Protein AF-A0A165QKK5-F1 (afdb_monomer_lite)

pLDDT: mean 73.02, std 17.37, range [41.69, 96.56]

Structure (mmCIF, N/CA/C/O backbone):
data_AF-A0A165QKK5-F1
#
_entry.id   AF-A0A165QKK5-F1
#
loop_
_atom_site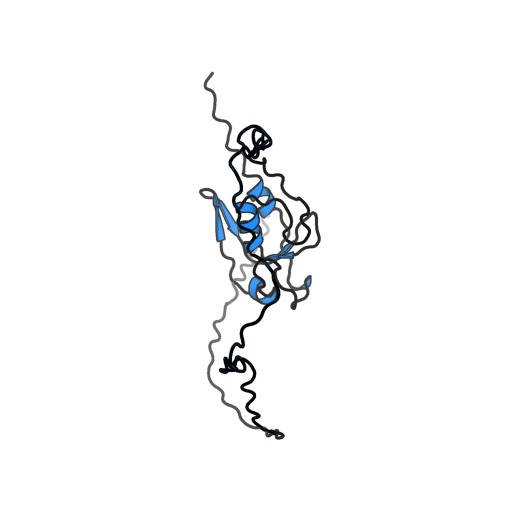.group_PDB
_atom_site.id
_atom_site.type_symbol
_atom_site.label_atom_id
_atom_site.label_alt_id
_atom_site.label_comp_id
_atom_site.label_asym_id
_atom_site.label_entity_id
_atom_site.label_seq_id
_atom_site.pdbx_PDB_ins_code
_atom_site.Cartn_x
_atom_site.Cartn_y
_atom_site.Cartn_z
_atom_site.occupancy
_atom_site.B_iso_or_equiv
_atom_site.auth_seq_id
_atom_site.auth_comp_id
_atom_site.auth_asym_id
_atom_site.auth_atom_id
_atom_site.pdbx_PDB_model_num
ATOM 1 N N . MET A 1 1 ? 33.652 22.590 -22.127 1.00 62.66 1 MET A N 1
ATOM 2 C CA . MET A 1 1 ? 32.236 22.330 -21.821 1.00 62.66 1 MET A CA 1
ATOM 3 C C . MET A 1 1 ? 32.271 21.277 -20.752 1.00 62.66 1 MET A C 1
ATOM 5 O O . MET A 1 1 ? 32.532 20.125 -21.056 1.00 62.66 1 MET A O 1
ATOM 9 N N . GLU A 1 2 ? 32.247 21.733 -19.508 1.00 65.88 2 GLU A N 1
ATOM 10 C CA . GLU A 1 2 ? 32.174 20.851 -18.352 1.00 65.88 2 GLU A CA 1
ATOM 11 C C . GLU A 1 2 ? 30.766 20.262 -18.372 1.00 65.88 2 GLU A C 1
ATOM 13 O O . GLU A 1 2 ? 29.785 21.005 -18.391 1.00 65.88 2 GLU A O 1
ATOM 18 N N . ASP A 1 3 ? 30.695 18.943 -18.514 1.00 69.06 3 ASP A N 1
ATOM 19 C CA . ASP A 1 3 ? 29.463 18.167 -18.455 1.00 69.06 3 ASP A CA 1
ATOM 20 C C . ASP A 1 3 ? 28.947 18.290 -17.017 1.00 69.06 3 ASP A C 1
ATOM 22 O O . ASP A 1 3 ? 29.472 17.662 -16.095 1.00 69.06 3 ASP A O 1
ATOM 26 N N . LEU A 1 4 ? 28.037 19.240 -16.787 1.00 66.12 4 LEU A N 1
ATOM 27 C CA . LEU A 1 4 ? 27.430 19.413 -15.476 1.00 66.12 4 LEU A CA 1
ATOM 28 C C . LEU A 1 4 ? 26.574 18.171 -15.211 1.00 66.12 4 LEU A C 1
ATOM 30 O O . LEU A 1 4 ? 25.706 17.873 -16.036 1.00 66.12 4 LEU A O 1
ATOM 34 N N . PRO A 1 5 ? 26.795 17.455 -14.093 1.00 69.19 5 PRO A N 1
ATOM 35 C CA . PRO A 1 5 ? 26.010 16.276 -13.775 1.00 69.19 5 PRO A CA 1
ATOM 36 C C . PRO A 1 5 ? 24.536 16.672 -13.729 1.00 69.19 5 PRO A C 1
ATOM 38 O O . PRO A 1 5 ? 24.162 17.648 -13.072 1.00 69.19 5 PRO A O 1
ATOM 41 N N . PHE A 1 6 ? 23.711 15.936 -14.474 1.00 62.03 6 PHE A N 1
ATOM 42 C CA . PHE A 1 6 ? 22.265 16.101 -14.426 1.00 62.03 6 PHE A CA 1
ATOM 43 C C . PHE A 1 6 ? 21.819 15.983 -12.963 1.00 62.03 6 PHE A C 1
ATOM 45 O O . PHE A 1 6 ? 22.266 15.058 -12.278 1.00 62.03 6 PHE A O 1
ATOM 52 N N . PRO A 1 7 ? 20.975 16.901 -12.461 1.00 67.06 7 PRO A N 1
ATOM 53 C CA . PRO A 1 7 ? 20.462 16.772 -11.109 1.00 67.06 7 PRO A CA 1
ATOM 54 C C . PRO A 1 7 ? 19.744 15.421 -10.982 1.00 67.06 7 PRO A C 1
ATOM 56 O O . PRO A 1 7 ? 19.025 15.040 -11.922 1.00 67.06 7 PRO A O 1
ATOM 59 N N . PRO A 1 8 ? 19.939 14.698 -9.860 1.00 67.44 8 PRO A N 1
ATOM 60 C CA . PRO A 1 8 ? 19.242 13.444 -9.622 1.00 67.44 8 PRO A CA 1
ATOM 61 C C . PRO A 1 8 ? 17.745 13.708 -9.766 1.00 67.44 8 PRO A C 1
ATOM 63 O O . PRO A 1 8 ? 17.205 14.651 -9.183 1.00 67.44 8 PRO A O 1
ATOM 66 N N . GLN A 1 9 ? 17.095 12.945 -10.642 1.00 67.31 9 GLN A N 1
ATOM 67 C CA . GLN A 1 9 ? 15.650 13.038 -10.777 1.00 67.31 9 GLN A CA 1
ATOM 68 C C . GLN A 1 9 ? 15.032 12.491 -9.486 1.00 67.31 9 GLN A C 1
ATOM 70 O O . GLN A 1 9 ? 15.520 11.478 -8.988 1.00 67.31 9 GLN A O 1
ATOM 75 N N . PRO A 1 10 ? 14.000 13.146 -8.929 1.00 70.69 10 PRO A N 1
ATOM 76 C CA . PRO A 1 10 ? 13.336 12.643 -7.736 1.00 70.69 10 PRO A CA 1
ATOM 77 C C . PRO A 1 10 ? 12.748 11.264 -8.028 1.00 70.69 10 PRO A C 1
ATOM 79 O O . PRO A 1 10 ? 12.138 11.063 -9.084 1.00 70.69 10 PRO A O 1
ATOM 82 N N . ASP A 1 11 ? 12.921 10.329 -7.097 1.00 81.88 11 ASP A N 1
ATOM 83 C CA . ASP A 1 11 ? 12.426 8.970 -7.265 1.00 81.88 11 ASP A CA 1
ATOM 84 C C . ASP A 1 11 ? 10.907 8.983 -7.510 1.00 81.88 11 ASP A C 1
ATOM 86 O O . ASP A 1 11 ? 10.140 9.470 -6.666 1.00 81.88 11 ASP A O 1
ATOM 90 N N . PRO A 1 12 ? 10.419 8.430 -8.639 1.00 86.06 12 PRO A N 1
ATOM 91 C CA . PRO A 1 12 ? 8.995 8.466 -8.978 1.00 86.06 12 PRO A CA 1
ATOM 92 C C . PRO A 1 12 ? 8.137 7.737 -7.932 1.00 86.06 12 PRO A C 1
ATOM 94 O O . PRO A 1 12 ? 6.970 8.078 -7.735 1.00 86.06 12 PRO A O 1
ATOM 97 N N . ARG A 1 13 ? 8.742 6.785 -7.207 1.00 88.44 13 ARG A N 1
ATOM 98 C CA . ARG A 1 13 ? 8.162 6.063 -6.064 1.00 88.44 13 ARG A CA 1
ATOM 99 C C . ARG A 1 13 ? 7.723 7.021 -4.958 1.00 88.44 13 ARG A C 1
ATOM 101 O O . ARG A 1 13 ? 6.589 6.961 -4.490 1.00 88.44 13 ARG A O 1
ATOM 108 N N . LEU A 1 14 ? 8.608 7.940 -4.577 1.00 86.62 14 LEU A N 1
ATOM 109 C CA . LEU A 1 14 ? 8.385 8.886 -3.486 1.00 86.62 14 LEU A CA 1
ATOM 110 C C . LEU A 1 14 ? 7.333 9.921 -3.845 1.00 86.62 14 LEU A C 1
ATOM 112 O O . LEU A 1 14 ? 6.461 10.226 -3.032 1.00 86.62 14 LEU A O 1
ATOM 116 N N . ALA A 1 15 ? 7.388 10.432 -5.076 1.00 88.38 15 ALA A N 1
ATOM 117 C CA . ALA A 1 15 ? 6.375 11.344 -5.587 1.00 88.38 15 ALA A CA 1
ATOM 118 C C . ALA A 1 15 ? 4.982 10.695 -5.559 1.00 88.38 15 ALA A C 1
ATOM 120 O O . ALA A 1 15 ? 4.023 11.317 -5.100 1.00 88.38 15 ALA A O 1
ATOM 121 N N . PHE A 1 16 ? 4.885 9.428 -5.974 1.00 91.38 16 PHE A N 1
ATOM 122 C CA . PHE A 1 16 ? 3.639 8.673 -5.931 1.00 91.38 16 PHE A CA 1
ATOM 123 C C . PHE A 1 16 ? 3.139 8.486 -4.494 1.00 91.38 16 PHE A C 1
ATOM 125 O O . PHE A 1 16 ? 2.020 8.892 -4.186 1.00 91.38 16 PHE A O 1
ATOM 132 N N . LEU A 1 17 ? 3.980 7.980 -3.588 1.00 90.62 17 LEU A N 1
ATOM 133 C CA . LEU A 1 17 ? 3.632 7.752 -2.180 1.00 90.62 17 LEU A CA 1
ATOM 134 C C . LEU A 1 17 ? 3.190 9.029 -1.447 1.00 90.62 17 LEU A C 1
ATOM 136 O O . LEU A 1 17 ? 2.255 8.991 -0.647 1.00 90.62 17 LEU A O 1
ATOM 140 N N . LYS A 1 18 ? 3.828 10.171 -1.737 1.00 90.12 18 LYS A N 1
ATOM 141 C CA . LYS A 1 18 ? 3.455 11.487 -1.185 1.00 90.12 18 LYS A CA 1
ATOM 142 C C . LYS A 1 18 ? 2.124 12.007 -1.748 1.00 90.12 18 LYS A C 1
ATOM 144 O O . LYS A 1 18 ? 1.469 12.806 -1.088 1.00 90.12 18 LYS A O 1
ATOM 149 N N . SER A 1 19 ? 1.723 11.568 -2.943 1.00 91.56 19 SER A N 1
ATOM 150 C CA . SER A 1 19 ? 0.478 11.995 -3.601 1.00 91.56 19 SER A CA 1
ATOM 151 C C . SER A 1 19 ? -0.763 11.201 -3.187 1.00 91.56 19 SER A C 1
ATOM 153 O O . SER A 1 19 ? -1.883 11.622 -3.481 1.00 91.56 19 SER A O 1
ATOM 155 N N . LEU A 1 20 ? -0.581 10.054 -2.527 1.00 91.31 20 LEU A N 1
ATOM 156 C CA . LEU A 1 20 ? -1.688 9.180 -2.167 1.00 91.31 20 LEU A CA 1
ATOM 157 C C . LEU A 1 20 ? -2.603 9.826 -1.111 1.00 91.31 20 LEU A C 1
ATOM 159 O O . LEU A 1 20 ? -2.107 10.386 -0.128 1.00 91.31 20 LEU A O 1
ATOM 163 N N . PRO A 1 21 ? -3.936 9.727 -1.271 1.00 92.44 21 PRO A N 1
ATOM 164 C CA . PRO A 1 21 ? -4.872 10.258 -0.294 1.00 92.44 21 PRO A CA 1
ATOM 165 C C . PRO A 1 21 ? -4.778 9.478 1.021 1.00 92.44 21 PRO A C 1
ATOM 167 O O . PRO A 1 21 ? -4.679 8.245 1.025 1.00 92.44 21 PRO A O 1
ATOM 170 N N . VAL A 1 22 ? -4.837 10.207 2.134 1.00 92.06 22 VAL A N 1
ATOM 171 C CA . VAL A 1 22 ? -5.047 9.630 3.466 1.00 92.06 22 VAL A CA 1
ATOM 172 C C . VAL A 1 22 ? -6.546 9.412 3.635 1.00 92.06 22 VAL A C 1
ATOM 174 O O . VAL A 1 22 ? -7.333 10.308 3.333 1.00 92.06 22 VAL A O 1
ATOM 177 N N . VAL A 1 23 ? -6.932 8.208 4.046 1.00 94.19 23 VAL A N 1
ATOM 178 C CA . VAL A 1 23 ? -8.330 7.826 4.264 1.00 94.19 23 VAL A CA 1
ATOM 179 C C . VAL A 1 23 ? -8.602 7.792 5.759 1.00 94.19 23 VAL A C 1
ATOM 181 O O . VAL A 1 23 ? -7.856 7.163 6.509 1.00 94.19 23 VAL A O 1
ATOM 184 N N . ASP A 1 24 ? -9.679 8.450 6.176 1.00 91.50 24 ASP A N 1
ATOM 185 C CA . ASP A 1 24 ? -10.132 8.440 7.560 1.00 91.50 24 ASP A CA 1
ATOM 186 C C . ASP A 1 24 ? -10.929 7.167 7.876 1.00 91.50 24 ASP A C 1
ATOM 188 O O . ASP A 1 24 ? -11.648 6.629 7.032 1.00 91.50 24 ASP A O 1
ATOM 192 N N . LEU A 1 25 ? -10.881 6.726 9.137 1.00 91.12 25 LEU A N 1
ATOM 193 C CA . LEU A 1 25 ? -11.666 5.586 9.636 1.00 91.12 25 LEU A CA 1
ATOM 194 C C . LEU A 1 25 ? -13.175 5.736 9.403 1.00 91.12 25 LEU A C 1
ATOM 196 O O . LEU A 1 25 ? -13.880 4.740 9.304 1.00 91.12 25 LEU A O 1
ATOM 200 N N . SER A 1 26 ? -13.676 6.969 9.307 1.00 92.31 26 SER A N 1
ATOM 201 C CA . SER A 1 26 ? -15.100 7.242 9.076 1.00 92.31 26 SER A CA 1
ATOM 202 C C . SER A 1 26 ? -15.585 6.790 7.692 1.00 92.31 26 SER A C 1
ATOM 204 O O . SER A 1 26 ? -16.776 6.541 7.517 1.00 92.31 26 SER A O 1
ATOM 206 N N . ASP A 1 27 ? -14.679 6.690 6.715 1.00 92.56 27 ASP A N 1
ATOM 207 C CA . ASP A 1 27 ? -14.989 6.303 5.333 1.00 92.56 27 ASP A CA 1
ATOM 208 C C . ASP A 1 27 ? -14.836 4.793 5.081 1.00 92.56 27 ASP A C 1
ATOM 210 O O . ASP A 1 27 ? -15.126 4.308 3.982 1.00 92.56 27 ASP A O 1
ATOM 214 N N . VAL A 1 28 ? -14.383 4.038 6.084 1.00 93.19 28 VAL A N 1
ATOM 215 C CA . VAL A 1 28 ? -14.085 2.605 5.986 1.00 93.19 28 VAL A CA 1
ATOM 216 C C . VAL A 1 28 ? -14.874 1.845 7.045 1.00 93.19 28 VAL A C 1
ATOM 218 O O . VAL A 1 28 ? -15.235 2.387 8.087 1.00 93.19 28 VAL A O 1
ATOM 221 N N . LYS A 1 29 ? -15.194 0.577 6.784 1.00 91.94 29 LYS A N 1
ATOM 222 C CA . LYS A 1 29 ? -15.802 -0.256 7.822 1.00 91.94 29 LYS A CA 1
ATOM 223 C C . LYS A 1 29 ? -14.734 -0.585 8.870 1.00 91.94 29 LYS A C 1
ATOM 225 O O . LYS A 1 29 ? -13.658 -1.033 8.482 1.00 91.94 29 LYS A O 1
ATOM 230 N N . PRO A 1 30 ? -15.017 -0.403 10.169 1.00 83.88 30 PRO A N 1
ATOM 231 C CA . PRO A 1 30 ? -14.037 -0.667 11.221 1.00 83.88 30 PRO A CA 1
ATOM 232 C C . PRO A 1 30 ? -13.665 -2.153 11.322 1.00 83.88 30 PRO A C 1
ATOM 234 O O . PRO A 1 30 ? -12.557 -2.466 11.734 1.00 83.88 30 PRO A O 1
ATOM 237 N N . ASP A 1 31 ? -14.557 -3.055 10.902 1.00 90.75 31 ASP A N 1
ATOM 238 C CA . ASP A 1 31 ? -14.317 -4.504 10.888 1.00 90.75 31 ASP A CA 1
ATOM 239 C C . ASP A 1 31 ? -13.458 -4.986 9.702 1.00 90.75 31 ASP A C 1
ATOM 241 O O . ASP A 1 31 ? -13.196 -6.183 9.595 1.00 90.75 31 ASP A O 1
ATOM 245 N N . ASP A 1 32 ? -13.064 -4.098 8.781 1.00 95.06 32 ASP A N 1
ATOM 246 C CA . ASP A 1 32 ? -12.176 -4.472 7.680 1.00 95.06 32 ASP A CA 1
ATOM 247 C C . ASP A 1 32 ? -10.700 -4.455 8.135 1.00 95.06 32 ASP A C 1
ATOM 249 O O . ASP A 1 32 ? -10.270 -3.670 8.987 1.00 95.06 32 ASP A O 1
ATOM 253 N N . ASN A 1 33 ? -9.900 -5.323 7.518 1.00 96.31 33 ASN A N 1
ATOM 254 C CA . ASN A 1 33 ? -8.478 -5.493 7.808 1.00 96.31 33 ASN A CA 1
ATOM 255 C C . ASN A 1 33 ? -7.630 -5.078 6.605 1.00 96.31 33 ASN A C 1
ATOM 257 O O . ASN A 1 33 ? -8.044 -5.228 5.450 1.00 96.31 33 ASN A O 1
ATOM 261 N N . CYS A 1 34 ? -6.393 -4.645 6.858 1.00 95.94 34 CYS A N 1
ATOM 262 C CA . CYS A 1 34 ? -5.416 -4.462 5.789 1.00 95.94 34 CYS A CA 1
ATOM 263 C C . CYS A 1 34 ? -5.158 -5.808 5.084 1.00 95.94 34 CYS A C 1
ATOM 265 O O . CYS A 1 34 ? -4.759 -6.761 5.749 1.00 95.94 34 CYS A O 1
ATOM 267 N N . PRO A 1 35 ? -5.304 -5.919 3.751 1.00 95.62 35 PRO A N 1
ATOM 268 C CA . PRO A 1 35 ? -5.091 -7.185 3.042 1.00 95.62 35 PRO A CA 1
ATOM 269 C C . PRO A 1 35 ? -3.647 -7.707 3.064 1.00 95.62 35 PRO A C 1
ATOM 271 O O . PRO A 1 35 ? -3.418 -8.836 2.638 1.00 95.62 35 PRO A O 1
ATOM 274 N N . ILE A 1 36 ? -2.681 -6.880 3.481 1.00 95.75 36 ILE A N 1
ATOM 275 C CA . ILE A 1 36 ? -1.252 -7.217 3.490 1.00 95.75 36 ILE A CA 1
ATOM 276 C C . ILE A 1 36 ? -0.849 -7.718 4.884 1.00 95.75 36 ILE A C 1
ATOM 278 O O . ILE A 1 36 ? -0.552 -8.900 5.030 1.00 95.75 36 ILE A O 1
ATOM 282 N N . CYS A 1 37 ? -0.902 -6.871 5.919 1.00 95.44 37 CYS A N 1
ATOM 283 C CA . CYS A 1 37 ? -0.567 -7.281 7.291 1.00 95.44 37 CYS A CA 1
ATOM 284 C C . CYS A 1 37 ? -1.696 -7.976 8.069 1.00 95.44 37 CYS A C 1
ATOM 286 O O . CYS A 1 37 ? -1.446 -8.485 9.159 1.00 95.44 37 CYS A O 1
ATOM 288 N N . LEU A 1 38 ? -2.932 -7.992 7.554 1.00 96.06 38 LEU A N 1
ATOM 289 C CA . LEU A 1 38 ? -4.131 -8.532 8.221 1.00 96.06 38 LEU A CA 1
ATOM 290 C C . LEU A 1 38 ? -4.506 -7.833 9.542 1.00 96.06 38 LEU A C 1
ATOM 292 O O . LEU A 1 38 ? -5.395 -8.294 10.261 1.00 96.06 38 LEU A O 1
ATOM 296 N N . VAL A 1 39 ? -3.891 -6.687 9.843 1.00 95.06 39 VAL A N 1
ATOM 297 C CA . VAL A 1 39 ? -4.213 -5.879 11.022 1.00 95.06 39 VAL A CA 1
ATOM 298 C C . VAL A 1 39 ? -5.518 -5.100 10.782 1.00 95.06 39 VAL A C 1
ATOM 300 O O . VAL A 1 39 ? -5.698 -4.540 9.692 1.00 95.06 39 VAL A O 1
ATOM 303 N N . PRO A 1 40 ? -6.436 -5.069 11.765 1.00 95.38 40 PRO A N 1
ATOM 304 C CA . PRO A 1 40 ? -7.629 -4.228 11.737 1.00 95.38 40 PRO A CA 1
ATOM 305 C C . PRO A 1 40 ? -7.315 -2.742 11.516 1.00 95.38 40 PRO A C 1
ATOM 307 O O . PRO A 1 40 ? -6.316 -2.215 12.014 1.00 95.38 40 PRO A O 1
ATOM 310 N N . PHE A 1 41 ? -8.171 -2.050 10.766 1.00 94.31 41 PHE A N 1
ATOM 311 C CA . PHE A 1 41 ? -7.950 -0.643 10.430 1.00 94.31 41 PHE A CA 1
ATOM 312 C C . PHE A 1 41 ? -7.981 0.302 11.638 1.00 94.31 41 PHE A C 1
ATOM 314 O O . PHE A 1 41 ? -7.251 1.295 11.649 1.00 94.31 41 PHE A O 1
ATOM 321 N N . ASP A 1 42 ? -8.768 -0.013 12.664 1.00 93.50 42 ASP A N 1
ATOM 322 C CA . ASP A 1 42 ? -8.826 0.741 13.919 1.00 93.50 42 ASP A CA 1
ATOM 323 C C . ASP A 1 42 ? -7.480 0.740 14.662 1.00 93.50 42 ASP A C 1
ATOM 325 O O . ASP A 1 42 ? -7.016 1.794 15.098 1.00 93.50 42 ASP A O 1
ATOM 329 N N . ALA A 1 43 ? -6.810 -0.411 14.734 1.00 92.88 43 ALA A N 1
ATOM 330 C CA . ALA A 1 43 ? -5.500 -0.552 15.356 1.00 92.88 43 ALA A CA 1
ATOM 331 C C . ALA A 1 43 ? -4.437 0.266 14.608 1.00 92.88 43 ALA A C 1
ATOM 333 O O . ALA A 1 43 ? -3.694 1.018 15.233 1.00 92.88 43 ALA A O 1
ATOM 334 N N . ILE A 1 44 ? -4.425 0.202 13.271 1.00 91.62 44 ILE A N 1
ATOM 335 C CA . ILE A 1 44 ? -3.467 0.932 12.418 1.00 91.62 44 ILE A CA 1
ATOM 336 C C . ILE A 1 44 ? -3.570 2.451 12.61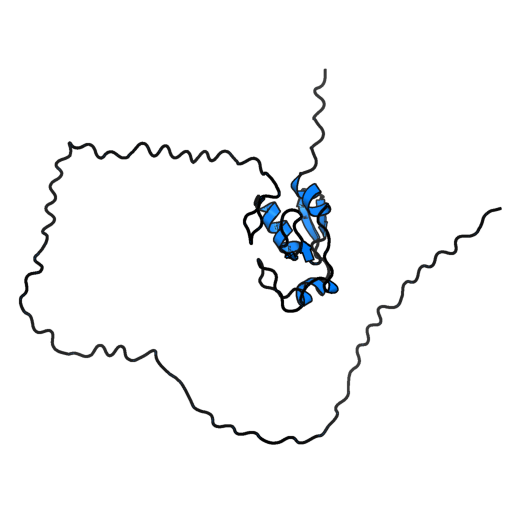0 1.00 91.62 44 ILE A C 1
ATOM 338 O O . ILE A 1 44 ? -2.565 3.161 12.585 1.00 91.62 44 ILE A O 1
ATOM 342 N N . CYS A 1 45 ? -4.784 2.974 12.764 1.00 87.31 45 CYS A N 1
ATOM 343 C CA . CYS A 1 45 ? -5.010 4.408 12.932 1.00 87.31 45 CYS A CA 1
ATOM 344 C C . CYS A 1 45 ? -4.693 4.921 14.342 1.00 87.31 45 CYS A C 1
ATOM 346 O O . CYS A 1 45 ? -4.466 6.120 14.502 1.00 87.31 45 CYS A O 1
ATOM 348 N N . CYS A 1 46 ? -4.673 4.042 15.345 1.00 83.19 46 CYS A N 1
ATOM 349 C CA . CYS A 1 46 ? -4.286 4.382 16.713 1.00 83.19 46 CYS A CA 1
ATOM 350 C C . CYS A 1 46 ? -2.762 4.417 16.915 1.00 83.19 46 CYS A C 1
ATOM 352 O O . CYS A 1 46 ? -2.295 5.031 17.876 1.00 83.19 46 CYS A O 1
ATOM 354 N N . GLU A 1 47 ? -1.976 3.780 16.042 1.00 80.31 47 GLU A N 1
ATOM 355 C CA . GLU A 1 47 ? -0.520 3.762 16.177 1.00 80.31 47 GLU A CA 1
ATOM 356 C C . GLU A 1 47 ? 0.111 5.123 15.822 1.00 80.31 47 GLU A C 1
ATOM 358 O O . GLU A 1 47 ? -0.222 5.730 14.795 1.00 80.31 47 GLU A O 1
ATOM 363 N N . PRO A 1 48 ? 1.055 5.628 16.643 1.00 74.62 48 PRO A N 1
ATOM 364 C CA . PRO A 1 48 ? 1.782 6.842 16.316 1.00 74.62 48 PRO A CA 1
ATOM 365 C C . PRO A 1 48 ? 2.587 6.621 15.034 1.00 74.62 48 PRO A C 1
ATOM 367 O O . PRO A 1 48 ? 3.276 5.618 14.870 1.00 74.62 48 PRO A O 1
ATOM 370 N N . GLY A 1 49 ? 2.495 7.579 14.114 1.00 71.94 49 GLY A N 1
ATOM 371 C CA . GLY A 1 49 ? 3.085 7.462 12.788 1.00 71.94 49 GLY A CA 1
ATOM 372 C C . GLY A 1 49 ? 4.584 7.194 12.794 1.00 71.94 49 GLY A C 1
ATOM 373 O O . GLY A 1 49 ? 5.366 8.107 13.051 1.00 71.94 49 GLY A O 1
ATOM 374 N N . GLU A 1 50 ? 4.974 5.978 12.419 1.00 78.25 50 GLU A N 1
ATOM 375 C CA . GLU A 1 50 ? 6.367 5.619 12.170 1.00 78.25 50 GLU A CA 1
ATOM 376 C C . GLU A 1 50 ? 6.857 6.280 10.868 1.00 78.25 50 GLU A C 1
ATOM 378 O O . GLU A 1 50 ? 6.118 6.405 9.879 1.00 78.25 50 GLU A O 1
ATOM 383 N N . GLN A 1 51 ? 8.102 6.754 10.879 1.00 79.75 51 GLN A N 1
ATOM 384 C CA . GLN A 1 51 ? 8.773 7.274 9.692 1.00 79.75 51 GLN A CA 1
ATOM 385 C C . GLN A 1 51 ? 9.632 6.164 9.100 1.00 79.75 51 GLN A C 1
ATOM 387 O O . GLN A 1 51 ? 10.451 5.581 9.802 1.00 79.75 51 GLN A O 1
ATOM 392 N N . VAL A 1 52 ? 9.446 5.890 7.811 1.00 81.44 52 VAL A N 1
ATOM 393 C CA . VAL A 1 52 ? 10.259 4.914 7.080 1.00 81.44 52 VAL A CA 1
ATOM 394 C C . VAL A 1 52 ? 11.234 5.673 6.186 1.00 81.44 52 VAL A C 1
ATOM 396 O O . VAL A 1 52 ? 10.822 6.558 5.429 1.00 81.44 52 VAL A O 1
ATOM 399 N N . GLU A 1 53 ? 12.517 5.332 6.302 1.00 81.44 53 GLU A N 1
ATOM 400 C CA . GLU A 1 53 ? 13.585 5.771 5.400 1.00 81.44 53 GLU A CA 1
ATOM 401 C C . GLU A 1 53 ? 13.458 5.023 4.074 1.00 81.44 53 GLU A C 1
ATOM 403 O O . GLU A 1 53 ? 13.418 3.793 4.047 1.00 81.44 53 GLU A O 1
ATOM 408 N N . ILE A 1 54 ? 13.364 5.762 2.971 1.00 76.62 54 ILE A N 1
ATOM 409 C CA . ILE A 1 54 ? 13.218 5.175 1.630 1.00 76.62 54 ILE A CA 1
ATOM 410 C C . ILE A 1 54 ? 14.448 5.456 0.765 1.00 76.62 54 ILE A C 1
ATOM 412 O O . ILE A 1 54 ? 14.835 4.619 -0.046 1.00 76.62 54 ILE A O 1
ATOM 416 N N . ALA A 1 55 ? 15.071 6.618 0.955 1.00 76.38 55 ALA A N 1
ATOM 417 C CA . ALA A 1 55 ? 16.326 7.003 0.324 1.00 76.38 55 ALA A CA 1
ATOM 418 C C . ALA A 1 55 ? 17.172 7.818 1.313 1.00 76.38 55 ALA A C 1
ATOM 420 O O . ALA A 1 55 ? 16.683 8.204 2.378 1.00 76.38 55 ALA A O 1
ATOM 421 N N . GLU A 1 56 ? 18.434 8.077 0.961 1.00 71.88 56 GLU A N 1
ATOM 422 C CA . GLU A 1 56 ? 19.327 8.935 1.747 1.00 71.88 56 GLU A CA 1
ATOM 423 C C . GLU A 1 56 ? 18.647 10.298 1.982 1.00 71.88 56 GLU A C 1
ATOM 425 O O . GLU A 1 56 ? 18.344 11.024 1.037 1.00 71.88 56 GLU A O 1
ATOM 430 N N . ASP A 1 57 ? 18.359 10.608 3.250 1.00 70.06 57 ASP A N 1
ATOM 431 C CA . ASP A 1 57 ? 17.685 11.826 3.724 1.00 70.06 57 ASP A CA 1
ATOM 432 C C . ASP A 1 57 ? 16.197 12.009 3.330 1.00 70.06 57 ASP A C 1
ATOM 434 O O . ASP A 1 57 ? 15.625 13.077 3.578 1.00 70.06 57 ASP A O 1
ATOM 438 N N . GLU A 1 58 ? 15.518 10.989 2.780 1.00 80.81 58 GLU A N 1
ATOM 439 C CA . GLU A 1 58 ? 14.076 11.050 2.483 1.00 80.81 58 GLU A CA 1
ATOM 440 C C . GLU A 1 58 ? 13.231 10.092 3.337 1.00 80.81 58 GLU A C 1
ATOM 442 O O . GLU A 1 58 ? 13.313 8.864 3.239 1.00 80.81 58 GLU A O 1
ATOM 447 N N . TYR A 1 59 ? 12.331 10.696 4.119 1.00 81.81 59 TYR A N 1
ATOM 448 C CA . TYR A 1 59 ? 11.418 10.023 5.040 1.00 81.81 59 TYR A CA 1
ATOM 449 C C . TYR A 1 59 ? 9.971 10.160 4.568 1.00 81.81 59 TYR A C 1
ATOM 451 O O . TYR A 1 59 ? 9.538 11.235 4.136 1.00 81.81 59 TYR A O 1
ATOM 459 N N . ILE A 1 60 ? 9.190 9.088 4.707 1.00 84.69 60 ILE A N 1
ATOM 460 C CA . ILE A 1 60 ? 7.736 9.130 4.521 1.00 84.69 60 ILE A CA 1
ATOM 461 C C . ILE A 1 60 ? 7.038 8.763 5.820 1.00 84.69 60 ILE A C 1
ATOM 463 O O . ILE A 1 60 ? 7.330 7.752 6.457 1.00 84.69 60 ILE A O 1
ATOM 467 N N . GLN A 1 61 ? 6.057 9.587 6.188 1.00 83.94 61 GLN A N 1
ATOM 468 C CA . GLN A 1 61 ? 5.176 9.292 7.303 1.00 83.94 61 GLN A CA 1
ATOM 469 C C . GLN A 1 61 ? 4.198 8.187 6.904 1.00 83.94 61 GLN A C 1
ATOM 471 O O . GLN A 1 61 ? 3.347 8.387 6.027 1.00 83.94 61 GLN A O 1
ATOM 476 N N . CYS A 1 62 ? 4.348 7.032 7.552 1.00 83.75 62 CYS A N 1
ATOM 477 C CA . CYS A 1 62 ? 3.643 5.790 7.239 1.00 83.75 62 CYS A CA 1
ATOM 478 C C . CYS A 1 62 ? 2.395 5.566 8.106 1.00 83.75 62 CYS A C 1
ATOM 480 O O . CYS A 1 62 ? 1.856 4.463 8.141 1.00 83.75 62 CYS A O 1
ATOM 482 N N . ALA A 1 63 ? 1.921 6.616 8.779 1.00 85.25 63 ALA A N 1
ATOM 483 C CA . ALA A 1 63 ? 0.722 6.577 9.607 1.00 85.25 63 ALA A CA 1
ATOM 484 C C . ALA A 1 63 ? -0.555 6.506 8.759 1.00 85.25 63 ALA A C 1
ATOM 486 O O . ALA A 1 63 ? -0.695 7.248 7.779 1.00 85.25 63 ALA A O 1
ATOM 487 N N . GLY A 1 64 ? -1.505 5.683 9.203 1.00 90.88 64 GLY A N 1
ATOM 488 C CA . GLY A 1 64 ? -2.877 5.670 8.707 1.00 90.88 64 GLY A CA 1
ATOM 489 C C . GLY A 1 64 ? -3.121 4.813 7.466 1.00 90.88 64 GLY A C 1
ATOM 490 O O . GLY A 1 64 ? -2.315 3.966 7.066 1.00 90.88 64 GLY A O 1
ATOM 491 N N . LEU A 1 65 ? -4.291 5.037 6.872 1.00 94.75 65 LEU A N 1
ATOM 492 C CA . LEU A 1 65 ? -4.809 4.274 5.745 1.00 94.75 65 LEU A CA 1
ATOM 493 C C . LEU A 1 65 ? -4.686 5.073 4.460 1.00 94.75 65 LEU A C 1
ATOM 495 O O . LEU A 1 65 ? -4.777 6.302 4.444 1.00 94.75 65 LEU A O 1
ATOM 499 N N . THR A 1 66 ? -4.509 4.363 3.357 1.00 95.25 66 THR A N 1
ATOM 500 C CA . THR A 1 66 ? -4.452 4.976 2.040 1.00 95.25 66 THR A CA 1
ATOM 501 C C . THR A 1 66 ? -5.167 4.132 1.002 1.00 95.25 66 THR A C 1
ATOM 503 O O . THR A 1 66 ? -5.273 2.910 1.120 1.00 95.25 66 THR A O 1
ATOM 506 N N . LYS A 1 67 ? -5.678 4.809 -0.025 1.00 95.50 67 LYS A N 1
ATOM 507 C CA . LYS A 1 67 ? -6.411 4.209 -1.134 1.00 95.50 67 LYS A CA 1
ATOM 508 C C . LYS A 1 67 ? -5.657 4.448 -2.429 1.00 95.50 67 LYS A C 1
ATOM 510 O O . LYS A 1 67 ? -5.260 5.575 -2.726 1.00 95.50 67 LYS A O 1
ATOM 515 N N . LEU A 1 68 ? -5.495 3.390 -3.217 1.00 94.69 68 LEU A N 1
ATOM 516 C CA . LEU A 1 68 ? -4.866 3.499 -4.529 1.00 94.69 68 LEU A CA 1
ATOM 517 C C . LEU A 1 68 ? -5.748 4.322 -5.494 1.00 94.69 68 LEU A C 1
ATOM 519 O O . LEU A 1 68 ? -6.971 4.256 -5.420 1.00 94.69 68 LEU A O 1
ATOM 523 N N . PRO A 1 69 ? -5.165 5.098 -6.423 1.00 91.44 69 PRO A N 1
ATOM 524 C CA . PRO A 1 69 ? -5.945 5.933 -7.340 1.00 91.44 69 PRO A CA 1
ATOM 525 C C . PRO A 1 69 ? -6.657 5.123 -8.435 1.00 91.44 69 PRO A C 1
ATOM 527 O O . PRO A 1 69 ? -7.742 5.503 -8.868 1.00 91.44 69 PRO A O 1
ATOM 530 N N . ASN A 1 70 ? -6.071 4.000 -8.864 1.00 92.38 70 ASN A N 1
ATOM 531 C CA . ASN A 1 70 ? -6.587 3.201 -9.984 1.00 92.38 70 ASN A CA 1
ATOM 532 C C . ASN A 1 70 ? -7.641 2.169 -9.551 1.00 92.38 70 ASN A C 1
ATOM 534 O O . ASN A 1 70 ? -8.486 1.764 -10.345 1.00 92.38 70 ASN A O 1
ATOM 538 N N . CYS A 1 71 ? -7.641 1.774 -8.275 1.00 94.94 71 CYS A N 1
ATOM 539 C CA . CYS A 1 71 ? -8.568 0.782 -7.738 1.00 94.94 71 CYS A CA 1
ATOM 540 C C . CYS A 1 71 ? -9.110 1.200 -6.369 1.00 94.94 71 CYS A C 1
ATOM 542 O O . CYS A 1 71 ? -8.578 2.082 -5.712 1.00 94.94 71 CYS A O 1
ATOM 544 N N . THR A 1 72 ? -10.184 0.568 -5.899 1.00 93.62 72 THR A N 1
ATOM 545 C CA . THR A 1 72 ? -10.824 0.958 -4.633 1.00 93.62 72 THR A CA 1
ATOM 546 C C . THR A 1 72 ? -10.254 0.265 -3.394 1.00 93.62 72 THR A C 1
ATOM 548 O O . THR A 1 72 ? -10.894 0.316 -2.348 1.00 93.62 72 THR A O 1
ATOM 551 N N . HIS A 1 73 ? -9.093 -0.389 -3.496 1.00 96.00 73 HIS A N 1
ATOM 552 C CA . HIS A 1 73 ? -8.488 -1.112 -2.377 1.00 96.00 73 HIS A CA 1
ATOM 553 C C . HIS A 1 73 ? -7.775 -0.166 -1.411 1.00 96.00 73 HIS A C 1
ATOM 555 O O . HIS A 1 73 ? -7.131 0.803 -1.828 1.00 96.00 73 HIS A O 1
ATOM 561 N N . ILE A 1 74 ? -7.917 -0.475 -0.125 1.00 96.38 74 ILE A N 1
ATOM 562 C CA . ILE A 1 74 ? -7.400 0.301 0.999 1.00 96.38 74 ILE A CA 1
ATOM 563 C C . ILE A 1 74 ? -6.360 -0.552 1.716 1.00 96.38 74 ILE A C 1
ATOM 565 O O . ILE A 1 74 ? -6.575 -1.744 1.937 1.00 96.38 74 ILE A O 1
ATOM 569 N N . PHE A 1 75 ? -5.240 0.066 2.065 1.00 96.25 75 PHE A N 1
ATOM 570 C CA . PHE A 1 75 ? -4.123 -0.570 2.754 1.00 96.25 75 PHE A CA 1
ATOM 571 C C . PHE A 1 75 ? -3.619 0.359 3.855 1.00 96.25 75 PHE A C 1
ATOM 573 O O . PHE A 1 75 ? -3.819 1.578 3.781 1.00 96.25 75 PHE A O 1
ATOM 580 N N . CYS A 1 76 ? -2.926 -0.188 4.853 1.00 94.94 76 CYS A N 1
ATOM 581 C CA . CYS A 1 76 ? -2.117 0.663 5.711 1.00 94.94 76 CYS A CA 1
ATOM 582 C C . CYS A 1 76 ? -0.968 1.254 4.886 1.00 94.94 76 CYS A C 1
ATOM 584 O O . CYS A 1 76 ? -0.427 0.629 3.966 1.00 94.94 76 CYS A O 1
ATOM 586 N N . LYS A 1 77 ? -0.613 2.499 5.190 1.00 94.06 77 LYS A N 1
ATOM 587 C CA . LYS A 1 77 ? 0.389 3.220 4.411 1.00 94.06 77 LYS A CA 1
ATOM 588 C C . LYS A 1 77 ? 1.777 2.586 4.538 1.00 94.06 77 LYS A C 1
ATOM 590 O O . LYS A 1 77 ? 2.508 2.567 3.555 1.00 94.06 77 LYS A O 1
ATOM 595 N N . LYS A 1 78 ? 2.099 2.019 5.705 1.00 93.12 78 LYS A N 1
ATOM 596 C CA . LYS A 1 78 ? 3.343 1.285 5.980 1.00 93.12 78 LYS A CA 1
ATOM 597 C C . LYS A 1 78 ? 3.566 0.119 5.012 1.00 93.12 78 LYS A C 1
ATOM 599 O O . LYS A 1 78 ? 4.553 0.132 4.281 1.00 93.12 78 LYS A O 1
ATOM 604 N N . ASP A 1 79 ? 2.624 -0.819 4.938 1.00 94.56 79 ASP A N 1
ATOM 605 C CA . ASP A 1 79 ? 2.757 -1.986 4.056 1.00 94.56 79 ASP A CA 1
ATOM 606 C C . ASP A 1 79 ? 2.810 -1.577 2.580 1.00 94.56 79 A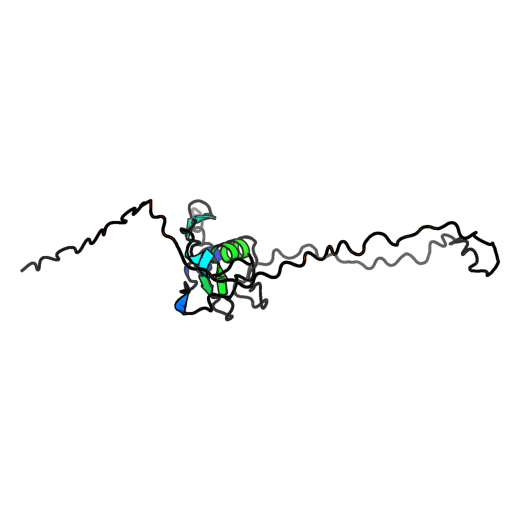SP A C 1
ATOM 608 O O . ASP A 1 79 ? 3.554 -2.156 1.791 1.00 94.56 79 ASP A O 1
ATOM 612 N N . LEU A 1 80 ? 2.033 -0.560 2.185 1.00 94.38 80 LEU A N 1
ATOM 613 C CA . LEU A 1 80 ? 2.039 -0.095 0.799 1.00 94.38 80 LEU A CA 1
ATOM 614 C C . LEU A 1 80 ? 3.370 0.575 0.417 1.00 94.38 80 LEU A C 1
ATOM 616 O O . LEU A 1 80 ? 3.825 0.426 -0.717 1.00 94.38 80 LEU A O 1
ATOM 620 N N . VAL A 1 81 ? 4.006 1.293 1.348 1.00 93.00 81 VAL A N 1
ATOM 621 C CA . VAL A 1 81 ? 5.354 1.852 1.162 1.00 93.00 81 VAL A CA 1
ATOM 622 C C . VAL A 1 81 ? 6.372 0.732 0.961 1.00 93.00 81 VAL A C 1
ATOM 624 O O . VAL A 1 81 ? 7.137 0.779 -0.001 1.00 93.00 81 VAL A O 1
ATOM 627 N N . GLU A 1 82 ? 6.351 -0.301 1.804 1.00 92.69 82 GLU A N 1
ATOM 628 C CA . GLU A 1 82 ? 7.254 -1.452 1.682 1.00 92.69 82 GLU A CA 1
ATOM 629 C C . GLU A 1 82 ? 7.047 -2.213 0.362 1.00 92.69 82 GLU A C 1
ATOM 631 O O . GLU A 1 82 ? 8.005 -2.556 -0.337 1.00 92.69 82 GLU A O 1
ATOM 636 N N . TRP A 1 83 ? 5.791 -2.385 -0.046 1.00 93.88 83 TRP A N 1
ATOM 637 C CA . TRP A 1 83 ? 5.426 -2.989 -1.325 1.00 93.88 83 TRP A CA 1
ATOM 638 C C . TRP A 1 83 ? 5.985 -2.215 -2.530 1.00 93.88 83 TRP A C 1
ATOM 640 O O . TRP A 1 83 ? 6.522 -2.790 -3.476 1.00 93.88 83 TRP A O 1
ATOM 650 N N . ILE A 1 84 ? 5.913 -0.885 -2.498 1.00 91.62 84 ILE A N 1
ATOM 651 C CA . ILE A 1 84 ? 6.455 -0.039 -3.569 1.00 91.62 84 ILE A CA 1
ATOM 652 C C . ILE A 1 84 ? 7.992 -0.020 -3.531 1.00 91.62 84 ILE A C 1
ATOM 654 O O . ILE A 1 84 ? 8.635 0.004 -4.585 1.00 91.62 84 ILE A O 1
ATOM 658 N N . ASN A 1 85 ? 8.599 -0.081 -2.343 1.00 89.19 85 ASN A N 1
ATOM 659 C CA . ASN A 1 85 ? 10.054 -0.123 -2.175 1.00 89.19 85 ASN A CA 1
ATOM 660 C C . ASN A 1 85 ? 10.670 -1.425 -2.697 1.00 89.19 85 ASN A C 1
ATOM 662 O O . ASN A 1 85 ? 11.738 -1.392 -3.309 1.00 89.19 85 ASN A O 1
ATOM 666 N N . THR A 1 86 ? 9.956 -2.543 -2.564 1.00 89.38 86 THR A N 1
ATOM 667 C CA . THR A 1 86 ? 10.316 -3.847 -3.152 1.00 89.38 86 THR A CA 1
ATOM 668 C C . THR A 1 86 ? 10.094 -3.916 -4.672 1.00 89.38 86 THR A C 1
ATOM 670 O O . THR A 1 86 ? 10.252 -4.968 -5.283 1.00 89.38 86 THR A O 1
ATOM 673 N N . SER A 1 87 ? 9.828 -2.774 -5.320 1.00 86.31 87 SER A N 1
ATOM 674 C CA . SER A 1 87 ? 9.646 -2.625 -6.771 1.00 86.31 87 SER A CA 1
ATOM 675 C C . SER A 1 87 ? 8.385 -3.310 -7.318 1.00 86.31 87 SER A C 1
ATOM 677 O O . SER A 1 87 ? 8.334 -3.695 -8.488 1.00 86.31 87 SER A O 1
ATOM 679 N N . HIS A 1 88 ? 7.327 -3.417 -6.505 1.00 90.75 88 HIS A N 1
ATOM 680 C CA . HIS A 1 88 ? 6.017 -3.874 -6.964 1.00 90.75 88 HIS A CA 1
ATOM 681 C C . HIS A 1 88 ? 5.081 -2.701 -7.276 1.00 90.75 88 HIS A C 1
ATOM 683 O O . HIS A 1 88 ? 4.657 -1.940 -6.410 1.00 90.75 88 HIS A O 1
ATOM 689 N N . GLY A 1 89 ? 4.739 -2.549 -8.558 1.00 91.94 89 GLY A N 1
ATOM 690 C CA . GLY A 1 89 ? 3.960 -1.409 -9.075 1.00 91.94 89 GLY A CA 1
ATOM 691 C C . GLY A 1 89 ? 2.492 -1.708 -9.317 1.00 91.94 89 GLY A C 1
ATOM 692 O O . GLY A 1 89 ? 1.822 -1.003 -10.069 1.00 91.94 89 GLY A O 1
ATOM 693 N N . SER A 1 90 ? 2.009 -2.800 -8.729 1.00 94.81 90 SER A N 1
ATOM 694 C CA . SER A 1 90 ? 0.656 -3.312 -8.923 1.00 94.81 90 SER A CA 1
ATOM 695 C C . SER A 1 90 ? -0.062 -3.481 -7.594 1.00 94.81 90 SER A C 1
ATOM 697 O O . SER A 1 90 ? 0.566 -3.705 -6.561 1.00 94.81 90 SER A O 1
ATOM 699 N N . CYS A 1 91 ? -1.387 -3.351 -7.609 1.00 96.06 91 CYS A N 1
ATOM 700 C CA . CYS A 1 91 ? -2.215 -3.526 -6.424 1.00 96.06 91 CYS A CA 1
ATOM 701 C C . CYS A 1 91 ? -2.130 -4.978 -5.910 1.00 96.06 91 CYS A C 1
ATOM 703 O O . CYS A 1 91 ? -2.425 -5.891 -6.684 1.00 96.06 91 CYS A O 1
ATOM 705 N N . PRO A 1 92 ? -1.841 -5.217 -4.616 1.00 95.56 92 PRO A N 1
ATOM 706 C CA . PRO A 1 92 ? -1.807 -6.569 -4.048 1.00 95.56 92 PRO A CA 1
ATOM 707 C C . PRO A 1 92 ? -3.124 -7.344 -4.203 1.00 95.56 92 PRO A C 1
ATOM 709 O O . PRO A 1 92 ? -3.116 -8.562 -4.362 1.00 95.56 92 PRO A O 1
ATOM 712 N N . SER A 1 93 ? -4.263 -6.644 -4.197 1.00 96.19 93 SER A N 1
ATOM 713 C CA . SER A 1 93 ? -5.592 -7.268 -4.230 1.00 96.19 93 SER A CA 1
ATOM 714 C C . SER A 1 93 ? -6.108 -7.549 -5.645 1.00 96.19 93 SER A C 1
ATOM 716 O O . SER A 1 93 ? -6.623 -8.635 -5.897 1.00 96.19 93 SER A O 1
ATOM 718 N N . CYS A 1 94 ? -5.986 -6.604 -6.586 1.00 96.56 94 CYS A N 1
ATOM 719 C CA . CYS A 1 94 ? -6.519 -6.769 -7.951 1.00 96.56 94 CYS A CA 1
ATOM 720 C C . CYS A 1 94 ? -5.475 -6.815 -9.062 1.00 96.56 94 CYS A C 1
ATOM 722 O O . CYS A 1 94 ? -5.849 -6.990 -10.219 1.00 96.56 94 CYS A O 1
ATOM 724 N N . ARG A 1 95 ? -4.187 -6.663 -8.733 1.00 94.69 95 ARG A N 1
ATOM 725 C CA . ARG A 1 95 ? -3.064 -6.647 -9.685 1.00 94.69 95 ARG A CA 1
ATOM 726 C C . ARG A 1 95 ? -3.127 -5.535 -10.734 1.00 94.69 95 ARG A C 1
ATOM 728 O O . ARG A 1 95 ? -2.412 -5.595 -11.729 1.00 94.69 95 ARG A O 1
ATOM 735 N N . ASP A 1 96 ? -3.950 -4.514 -10.506 1.00 95.06 96 ASP A N 1
ATOM 736 C CA . ASP A 1 96 ? -3.991 -3.339 -11.371 1.00 95.06 96 ASP A CA 1
ATOM 737 C C . ASP A 1 96 ? -2.709 -2.514 -11.210 1.00 95.06 96 ASP A C 1
ATOM 739 O O . ASP A 1 96 ? -2.243 -2.301 -10.086 1.00 95.06 96 ASP A O 1
ATOM 743 N N . VAL A 1 97 ? -2.118 -2.089 -12.324 1.00 93.62 97 VAL A N 1
ATOM 744 C CA . VAL A 1 97 ? -0.807 -1.428 -12.349 1.00 93.62 97 VAL A CA 1
ATOM 745 C C . VAL A 1 97 ? -0.998 0.065 -12.096 1.00 93.62 97 VAL A C 1
ATOM 747 O O . VAL A 1 97 ? -1.797 0.724 -12.757 1.00 93.62 97 VAL A O 1
ATOM 750 N N . PHE A 1 98 ? -0.268 0.610 -11.126 1.00 92.38 98 PHE A N 1
ATOM 751 C CA . PHE A 1 98 ? -0.292 2.036 -10.783 1.00 92.38 98 PHE A CA 1
ATOM 752 C C . PHE A 1 98 ? 1.081 2.707 -10.875 1.00 92.38 98 PHE A C 1
ATOM 754 O O . PHE A 1 98 ? 1.145 3.930 -10.968 1.00 92.38 98 PHE A O 1
ATOM 761 N N . LEU A 1 99 ? 2.167 1.928 -10.883 1.00 90.75 99 LEU A N 1
ATOM 762 C CA . LEU A 1 99 ? 3.517 2.417 -11.135 1.00 90.75 99 LEU A CA 1
ATOM 763 C C . LEU A 1 99 ? 4.217 1.468 -12.110 1.00 90.75 99 LEU A C 1
ATOM 765 O O . LEU A 1 99 ? 4.298 0.265 -11.869 1.00 90.75 99 LEU A O 1
ATOM 769 N N . GLU A 1 100 ? 4.735 1.998 -13.212 1.00 86.25 100 GLU A N 1
ATOM 770 C CA . GLU A 1 100 ? 5.603 1.229 -14.098 1.00 86.25 100 GLU A CA 1
ATOM 771 C C . GLU A 1 100 ? 7.031 1.323 -13.572 1.00 86.25 100 GLU A C 1
ATOM 773 O O . GLU A 1 100 ? 7.664 2.379 -13.607 1.00 86.25 100 GLU A O 1
ATOM 778 N N . PHE A 1 101 ? 7.534 0.208 -13.058 1.00 80.12 101 PHE A N 1
ATOM 779 C CA . PHE A 1 101 ? 8.960 0.058 -12.835 1.00 80.12 101 PHE A CA 1
ATOM 780 C C . PHE A 1 101 ? 9.610 -0.310 -14.167 1.00 80.12 101 PHE A C 1
ATOM 782 O O . PHE A 1 101 ? 9.038 -1.139 -14.886 1.00 80.12 101 PHE A O 1
ATOM 789 N N . PRO A 1 102 ? 10.775 0.270 -14.520 1.00 71.69 102 PRO A N 1
ATOM 790 C CA . PRO A 1 102 ? 11.579 -0.294 -15.588 1.00 71.69 102 PRO A CA 1
ATOM 791 C C . PRO A 1 102 ? 11.823 -1.742 -15.186 1.00 71.69 102 PRO A C 1
ATOM 793 O O . PRO A 1 102 ? 12.477 -2.000 -14.176 1.00 71.69 102 PRO A O 1
ATOM 796 N N . ARG A 1 103 ? 11.188 -2.677 -15.904 1.00 62.69 103 ARG A N 1
ATOM 797 C CA . ARG A 1 103 ? 11.491 -4.089 -15.726 1.00 62.69 103 ARG A CA 1
ATOM 798 C C . ARG A 1 103 ? 12.984 -4.177 -15.954 1.00 62.69 103 ARG A C 1
ATOM 800 O O . ARG A 1 103 ? 13.446 -3.797 -17.030 1.00 62.69 103 ARG A O 1
ATOM 807 N N . GLU A 1 104 ? 13.717 -4.605 -14.935 1.00 58.88 104 GLU A N 1
ATOM 808 C CA . GLU A 1 104 ? 15.027 -5.181 -15.174 1.00 58.88 104 GLU A CA 1
ATOM 809 C C . GLU A 1 104 ? 14.732 -6.280 -16.178 1.00 58.88 104 GLU A C 1
ATOM 811 O O . GLU A 1 104 ? 13.954 -7.189 -15.887 1.00 58.88 104 GLU A O 1
ATOM 816 N N . GLU A 1 105 ? 15.121 -6.033 -17.426 1.00 53.38 105 GLU A N 1
ATOM 817 C CA . GLU A 1 105 ? 14.840 -6.922 -18.533 1.00 53.38 105 GLU A CA 1
ATOM 818 C C . GLU A 1 105 ? 15.298 -8.286 -18.052 1.00 53.38 105 GLU A C 1
ATOM 820 O O . GLU A 1 105 ? 16.478 -8.448 -17.745 1.00 53.38 105 GLU A O 1
ATOM 825 N N . ASP A 1 106 ? 14.332 -9.183 -17.851 1.00 53.31 106 ASP A N 1
ATOM 826 C CA . ASP A 1 106 ? 14.524 -10.537 -17.359 1.00 53.31 106 ASP A CA 1
ATOM 827 C C . ASP A 1 106 ? 15.550 -11.183 -18.296 1.00 53.31 106 ASP A C 1
ATOM 829 O O . ASP A 1 106 ? 15.225 -11.726 -19.354 1.00 53.31 106 ASP A O 1
ATOM 833 N N . ILE A 1 107 ? 16.832 -11.061 -17.948 1.00 53.56 107 ILE A N 1
ATOM 834 C CA . ILE A 1 107 ? 17.929 -11.748 -18.629 1.00 53.56 107 ILE A CA 1
ATOM 835 C C . ILE A 1 107 ? 17.826 -13.256 -18.388 1.00 53.56 107 ILE A C 1
ATOM 837 O O . ILE A 1 107 ? 18.557 -14.029 -18.996 1.00 53.56 107 ILE A O 1
ATOM 841 N N . GLU A 1 108 ? 16.839 -13.677 -17.596 1.00 57.03 108 GLU A N 1
ATOM 842 C CA . GLU A 1 108 ? 16.209 -14.987 -17.639 1.00 57.03 108 GLU A CA 1
ATOM 843 C C . GLU A 1 108 ? 15.293 -15.168 -18.867 1.00 57.03 108 GLU A C 1
ATOM 845 O O . GLU A 1 108 ? 14.327 -15.930 -18.854 1.00 57.03 108 GLU A O 1
ATOM 850 N N . SER A 1 109 ? 15.685 -14.593 -20.009 1.00 60.34 109 SER A N 1
ATOM 851 C CA . SER A 1 109 ? 15.598 -15.309 -21.281 1.00 60.34 109 SER A CA 1
ATOM 852 C C . SER A 1 109 ? 16.466 -16.562 -21.167 1.00 60.34 109 SER A C 1
ATOM 854 O O . SER A 1 109 ? 17.530 -16.682 -21.772 1.00 60.34 109 SER A O 1
ATOM 856 N N . SER A 1 110 ? 15.988 -17.501 -20.351 1.00 65.25 110 SER A N 1
ATOM 857 C CA . SER A 1 110 ? 16.180 -18.916 -20.538 1.00 65.25 110 SER A CA 1
ATOM 858 C C . SER A 1 110 ? 15.600 -19.180 -21.918 1.00 65.25 110 SER A C 1
ATOM 860 O O . SER A 1 110 ? 14.419 -19.487 -22.088 1.00 65.25 110 SER A O 1
ATOM 862 N N . ASP A 1 111 ? 16.434 -18.937 -22.932 1.00 61.78 111 ASP A N 1
ATOM 863 C CA . ASP A 1 111 ? 16.456 -19.712 -24.153 1.00 61.78 111 ASP A CA 1
ATOM 864 C C . ASP A 1 111 ? 16.549 -21.154 -23.667 1.00 61.78 111 ASP A C 1
ATOM 866 O O . ASP A 1 111 ? 17.620 -21.745 -23.548 1.00 61.78 111 ASP A O 1
ATOM 870 N N . GLY A 1 112 ? 15.391 -21.691 -23.281 1.00 61.31 112 GLY A N 1
ATOM 871 C CA . GLY A 1 112 ? 15.103 -23.100 -23.241 1.00 61.31 112 GLY A CA 1
ATOM 872 C C . GLY A 1 112 ? 15.187 -23.568 -24.678 1.00 61.31 112 GLY A C 1
ATOM 873 O O . GLY A 1 112 ? 14.175 -23.945 -25.264 1.00 61.31 112 GLY A O 1
ATOM 874 N N . GLY A 1 113 ? 16.402 -23.486 -25.232 1.00 61.00 113 GLY A N 1
ATOM 875 C CA . GLY A 1 113 ? 16.884 -24.320 -26.294 1.00 61.00 113 GLY A CA 1
ATOM 876 C C . GLY A 1 113 ? 16.505 -25.702 -25.836 1.00 61.00 113 GLY A C 1
ATOM 877 O O . GLY A 1 113 ? 16.999 -26.207 -24.827 1.00 61.00 113 GLY A O 1
ATOM 878 N N . GLU A 1 114 ? 15.462 -26.178 -26.490 1.00 65.75 114 GLU A N 1
ATOM 879 C CA . GLU A 1 114 ? 14.794 -27.430 -26.255 1.00 65.75 114 GLU A CA 1
ATOM 880 C C . GLU A 1 114 ? 15.894 -28.444 -25.960 1.00 65.75 114 GLU A C 1
ATOM 882 O O . GLU A 1 114 ? 16.766 -28.675 -26.802 1.00 65.75 114 GLU A O 1
ATOM 887 N N . TYR A 1 115 ? 15.925 -28.991 -24.743 1.00 67.81 115 TYR A N 1
ATOM 888 C CA . TYR A 1 115 ? 16.704 -30.195 -24.525 1.00 67.81 115 TYR A CA 1
ATOM 889 C C . TYR A 1 115 ? 16.011 -31.261 -25.369 1.00 67.81 115 TYR A C 1
ATOM 891 O O . TYR A 1 115 ? 15.043 -31.877 -24.931 1.00 67.81 115 TYR A O 1
ATOM 899 N N . ILE A 1 116 ? 16.430 -31.365 -26.627 1.00 73.38 116 ILE A N 1
ATOM 900 C CA . ILE A 1 116 ? 16.180 -32.493 -27.501 1.00 73.38 116 ILE A CA 1
ATOM 901 C C . ILE A 1 116 ? 17.220 -33.502 -27.033 1.00 73.38 116 ILE A C 1
ATOM 903 O O . ILE A 1 116 ? 18.407 -33.272 -27.267 1.00 73.38 116 ILE A O 1
ATOM 907 N N . PRO A 1 117 ? 16.829 -34.558 -26.302 1.00 69.31 117 PRO A N 1
ATOM 908 C CA . PRO A 1 117 ? 17.748 -35.657 -26.073 1.00 69.31 117 PRO A CA 1
ATOM 909 C C . PRO A 1 117 ? 18.196 -36.126 -27.459 1.00 69.31 117 PRO A C 1
ATOM 911 O O . PRO A 1 117 ? 17.339 -36.393 -28.305 1.00 69.31 117 PRO A O 1
ATOM 914 N N . ASP A 1 118 ? 19.503 -36.146 -27.725 1.00 62.78 118 ASP A N 1
ATOM 915 C CA . ASP A 1 118 ? 20.019 -36.763 -28.942 1.00 62.78 118 ASP A CA 1
ATOM 916 C C . ASP A 1 118 ? 19.446 -38.188 -29.009 1.00 62.78 118 ASP A C 1
ATOM 918 O O . ASP A 1 118 ? 19.608 -38.985 -28.084 1.00 62.78 118 ASP A O 1
ATOM 922 N N . ASP A 1 119 ? 18.723 -38.489 -30.090 1.00 63.34 119 ASP A N 1
ATOM 923 C CA . ASP A 1 119 ? 18.034 -39.768 -30.336 1.00 63.34 119 ASP A CA 1
ATOM 924 C C . ASP A 1 119 ? 19.038 -40.936 -30.532 1.00 63.34 119 ASP A C 1
ATOM 926 O O . ASP A 1 119 ? 18.668 -41.996 -31.032 1.00 63.34 119 ASP A O 1
ATOM 930 N N . ASP A 1 120 ? 20.325 -40.752 -30.196 1.00 62.38 120 ASP A N 1
ATOM 931 C CA . ASP A 1 120 ? 21.418 -41.672 -30.528 1.00 62.38 120 ASP A CA 1
ATOM 932 C C . ASP A 1 120 ? 22.182 -42.292 -29.348 1.00 62.38 120 ASP A C 1
ATOM 934 O O . ASP A 1 120 ? 23.030 -43.154 -29.587 1.00 62.38 120 ASP A O 1
ATOM 938 N N . GLU A 1 121 ? 21.822 -42.013 -28.093 1.00 54.97 121 GLU A N 1
ATOM 939 C CA . GLU A 1 121 ? 22.278 -42.853 -26.980 1.00 54.97 121 GLU A CA 1
ATOM 940 C C . GLU A 1 121 ? 21.198 -43.864 -26.593 1.00 54.97 121 GLU A C 1
ATOM 942 O O . GLU A 1 121 ? 20.408 -43.695 -25.665 1.00 54.97 121 GLU A O 1
ATOM 947 N N . GLU A 1 122 ? 21.225 -44.969 -27.341 1.00 59.59 122 GLU A N 1
ATOM 948 C CA . GLU A 1 122 ? 20.735 -46.303 -26.993 1.00 59.59 122 GLU A CA 1
ATOM 949 C C . GLU A 1 122 ? 21.388 -46.775 -25.668 1.00 59.59 122 GLU A C 1
ATOM 951 O O . GLU A 1 122 ? 22.163 -47.728 -25.622 1.00 59.59 122 GLU A O 1
ATOM 956 N N . MET A 1 123 ? 21.122 -46.079 -24.560 1.00 53.09 123 MET A N 1
ATOM 957 C CA . MET A 1 123 ? 21.500 -46.506 -23.221 1.00 53.09 123 MET A CA 1
ATOM 958 C C . MET A 1 123 ? 20.351 -47.343 -22.676 1.00 53.09 123 MET A C 1
ATOM 960 O O . MET A 1 123 ? 19.329 -46.833 -22.222 1.00 53.09 123 MET A O 1
ATOM 964 N N . GLY A 1 124 ? 20.526 -48.656 -22.827 1.00 57.22 124 GLY A N 1
ATOM 965 C CA . GLY A 1 124 ? 19.578 -49.695 -22.461 1.00 57.22 124 GLY A CA 1
ATOM 966 C C . GLY A 1 124 ? 18.897 -49.436 -21.125 1.00 57.22 124 GLY A C 1
ATOM 967 O O . GLY A 1 124 ? 19.516 -49.493 -20.069 1.00 57.22 124 GLY A O 1
ATOM 968 N N . THR A 1 125 ? 17.592 -49.202 -21.201 1.00 49.59 125 THR A N 1
ATOM 969 C CA . THR A 1 125 ? 16.684 -49.337 -20.076 1.00 49.59 125 THR A CA 1
ATOM 970 C C . THR A 1 125 ? 16.498 -50.826 -19.793 1.00 49.59 125 THR A C 1
ATOM 972 O O . THR A 1 125 ? 15.550 -51.444 -20.279 1.00 49.59 125 THR A O 1
ATOM 975 N N . ASP A 1 126 ? 17.392 -51.411 -19.004 1.00 51.81 126 ASP A N 1
ATOM 976 C CA . ASP A 1 126 ? 17.087 -52.573 -18.170 1.00 51.81 126 ASP A CA 1
ATOM 977 C C . ASP A 1 126 ? 16.417 -52.093 -16.873 1.00 51.81 126 ASP A C 1
ATOM 979 O O . ASP A 1 126 ? 16.800 -52.440 -15.760 1.00 51.81 126 ASP A O 1
ATOM 983 N N . TYR A 1 127 ? 15.364 -51.281 -17.007 1.00 55.00 127 TYR A N 1
ATOM 984 C CA . TYR A 1 127 ? 14.372 -51.243 -15.948 1.00 55.00 127 TYR A CA 1
ATOM 985 C C . TYR A 1 127 ? 13.663 -52.591 -16.014 1.00 55.00 127 TYR A C 1
ATOM 987 O O . TYR A 1 127 ? 12.715 -52.769 -16.783 1.00 55.00 127 TYR A O 1
ATOM 995 N N . ASP A 1 128 ? 14.173 -53.544 -15.234 1.00 52.91 128 ASP A N 1
ATOM 996 C CA . ASP A 1 128 ? 13.418 -54.675 -14.722 1.00 52.91 128 ASP A CA 1
ATOM 997 C C . ASP A 1 128 ? 12.171 -54.096 -14.038 1.00 52.91 128 ASP A C 1
ATOM 999 O O . AS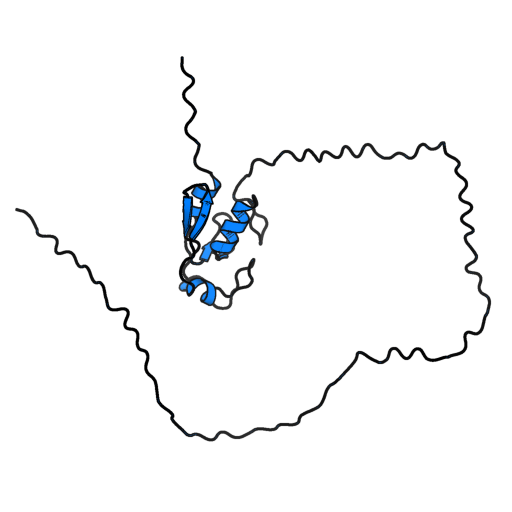P A 1 128 ? 12.137 -53.740 -12.860 1.00 52.91 128 ASP A O 1
ATOM 1003 N N . TYR A 1 129 ? 11.141 -53.883 -14.858 1.00 53.28 129 TYR A N 1
ATOM 1004 C CA . TYR A 1 129 ? 9.771 -53.677 -14.442 1.00 53.28 129 TYR A CA 1
ATOM 1005 C C . TYR A 1 129 ? 9.317 -55.016 -13.871 1.00 53.28 129 TYR A C 1
ATOM 1007 O O . TYR A 1 129 ? 8.669 -55.827 -14.538 1.00 53.28 129 TYR A O 1
ATOM 1015 N N . ASP A 1 130 ? 9.750 -55.260 -12.640 1.00 52.50 130 ASP A N 1
ATOM 1016 C CA . ASP A 1 130 ? 9.369 -56.401 -11.838 1.00 52.50 130 ASP A CA 1
ATOM 1017 C C . ASP A 1 130 ? 7.875 -56.299 -11.550 1.00 52.50 130 ASP A C 1
ATOM 1019 O O . ASP A 1 130 ? 7.410 -55.636 -10.625 1.00 52.50 130 ASP A O 1
ATOM 1023 N N . GLY A 1 131 ? 7.113 -56.941 -12.431 1.00 53.34 131 GLY A N 1
ATOM 1024 C CA . GLY A 1 131 ? 6.041 -57.836 -12.043 1.00 53.34 131 GLY A CA 1
ATOM 1025 C C . GLY A 1 131 ? 5.120 -57.323 -10.944 1.00 53.34 131 GLY A C 1
ATOM 1026 O O . GLY A 1 131 ? 5.169 -57.798 -9.815 1.00 53.34 131 GLY A O 1
ATOM 1027 N N . PHE A 1 132 ? 4.128 -56.523 -11.330 1.00 54.09 132 PHE A N 1
ATOM 1028 C CA . PHE A 1 132 ? 2.821 -56.575 -10.675 1.00 54.09 132 PHE A CA 1
ATOM 1029 C C . PHE A 1 132 ? 2.111 -57.897 -11.062 1.00 54.09 132 PHE A C 1
ATOM 1031 O O . PHE A 1 132 ? 1.111 -57.908 -11.776 1.00 54.09 132 PHE A O 1
ATOM 1038 N N . GLY A 1 133 ? 2.701 -59.029 -10.661 1.00 49.12 133 GLY A N 1
ATOM 1039 C CA . GLY A 1 133 ? 2.056 -60.336 -10.498 1.00 49.12 133 GLY A CA 1
ATOM 1040 C C . GLY A 1 133 ? 1.842 -60.498 -8.995 1.00 49.12 133 GLY A C 1
ATOM 1041 O O . GLY A 1 133 ? 2.799 -60.510 -8.242 1.00 49.12 133 GLY A O 1
ATOM 1042 N N . THR A 1 134 ? 0.648 -60.313 -8.444 1.00 53.75 134 THR A N 1
ATOM 1043 C CA . THR A 1 134 ? -0.438 -61.302 -8.356 1.00 53.75 134 THR A CA 1
ATOM 1044 C C . THR A 1 134 ? -0.042 -62.709 -7.885 1.00 53.75 134 THR A C 1
ATOM 1046 O O . THR A 1 134 ? -0.585 -63.693 -8.375 1.00 53.75 134 THR A O 1
ATOM 1049 N N . ASP A 1 135 ? 0.815 -62.808 -6.881 1.00 50.91 135 ASP A N 1
ATOM 1050 C CA . ASP A 1 135 ? 0.837 -63.876 -5.874 1.00 50.91 135 ASP A CA 1
ATOM 1051 C C . ASP A 1 135 ? 1.772 -63.387 -4.757 1.00 50.91 135 ASP A C 1
ATOM 1053 O O . ASP A 1 135 ? 2.819 -62.838 -5.039 1.00 50.91 135 ASP A O 1
ATOM 1057 N N . GLY A 1 136 ? 1.452 -63.417 -3.473 1.00 54.97 136 GLY A N 1
ATOM 1058 C CA . GLY A 1 136 ? 0.646 -64.394 -2.772 1.00 54.97 136 GLY A CA 1
ATOM 1059 C C . GLY A 1 136 ? 1.375 -64.750 -1.483 1.00 54.97 136 GLY A C 1
ATOM 1060 O O . GLY A 1 136 ? 1.653 -65.917 -1.238 1.00 54.97 136 GLY A O 1
ATOM 1061 N N . ASP A 1 137 ? 1.693 -63.753 -0.665 1.00 43.00 137 ASP A N 1
ATOM 1062 C CA . ASP A 1 137 ? 2.256 -63.918 0.664 1.00 43.00 137 ASP A CA 1
ATOM 1063 C C . ASP A 1 137 ? 1.430 -63.134 1.685 1.00 43.00 137 ASP A C 1
ATOM 1065 O O . ASP A 1 137 ? 1.395 -61.912 1.771 1.00 43.00 137 ASP A O 1
ATOM 1069 N N . VAL A 1 138 ? 0.687 -63.949 2.426 1.00 56.56 138 VAL A N 1
ATOM 1070 C CA . VAL A 1 138 ? 0.181 -63.756 3.780 1.00 56.56 138 VAL A CA 1
ATOM 1071 C C . VAL A 1 138 ? 1.119 -62.858 4.595 1.00 56.56 138 VAL A C 1
ATOM 1073 O O . VAL A 1 138 ? 2.069 -63.337 5.212 1.00 56.56 138 VAL A O 1
ATOM 1076 N N . TYR A 1 139 ? 0.815 -61.564 4.640 1.00 54.59 139 TYR A N 1
ATOM 1077 C CA . TYR A 1 139 ? 1.240 -60.712 5.738 1.00 54.59 139 TYR A CA 1
ATOM 1078 C C . TYR A 1 139 ? 0.207 -60.864 6.844 1.00 54.59 139 TYR A C 1
ATOM 1080 O O . TYR A 1 139 ? -0.949 -60.462 6.722 1.00 54.59 139 TYR A O 1
ATOM 1088 N N . THR A 1 140 ? 0.641 -61.551 7.892 1.00 52.78 140 THR A N 1
ATOM 1089 C CA . THR A 1 140 ? 0.006 -61.581 9.201 1.00 52.78 140 THR A CA 1
ATOM 1090 C C . THR A 1 140 ? -0.293 -60.156 9.652 1.00 52.78 140 THR A C 1
ATOM 1092 O O . THR A 1 140 ? 0.614 -59.342 9.794 1.00 52.78 140 THR A O 1
ATOM 1095 N N . GLU A 1 141 ? -1.584 -59.896 9.811 1.00 58.88 141 GLU A N 1
ATOM 1096 C CA . GLU A 1 141 ? -2.228 -59.051 10.816 1.00 58.88 141 GLU A CA 1
ATOM 1097 C C . GLU A 1 141 ? -1.414 -58.922 12.121 1.00 58.88 141 GLU A C 1
ATOM 1099 O O . GLU A 1 141 ? -1.705 -59.559 13.125 1.00 58.88 141 GLU A O 1
ATOM 1104 N N . ASP A 1 142 ? -0.370 -58.097 12.088 1.00 48.69 142 ASP A N 1
ATOM 1105 C CA . ASP A 1 142 ? 0.213 -57.454 13.262 1.00 48.69 142 ASP A CA 1
ATOM 1106 C C . ASP A 1 142 ? -0.063 -55.953 13.112 1.00 48.69 1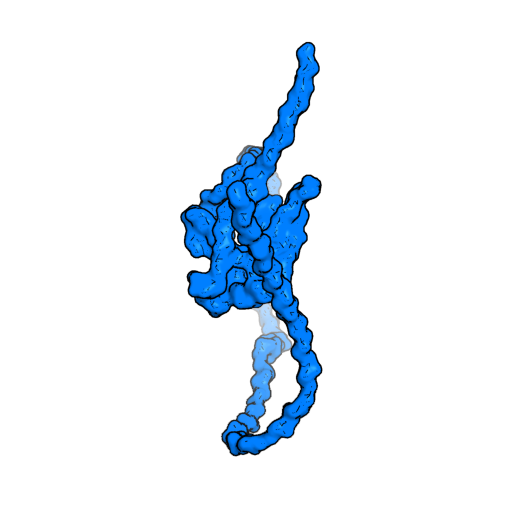42 ASP A C 1
ATOM 1108 O O . ASP A 1 142 ? 0.577 -55.236 12.338 1.00 48.69 142 ASP A O 1
ATOM 1112 N N . ASP A 1 143 ? -1.127 -55.545 13.801 1.00 58.44 143 ASP A N 1
ATOM 1113 C CA . ASP A 1 143 ? -1.580 -54.201 14.134 1.00 58.44 143 ASP A CA 1
ATOM 1114 C C . ASP A 1 143 ? -0.492 -53.112 14.092 1.00 58.44 143 ASP A C 1
ATOM 1116 O O . ASP A 1 143 ? 0.256 -52.899 15.049 1.00 58.44 143 ASP A O 1
ATOM 1120 N N . LEU A 1 144 ? -0.498 -52.308 13.028 1.00 55.88 144 LEU A N 1
ATOM 1121 C CA . LEU A 1 144 ? -0.171 -50.890 13.156 1.00 55.88 144 LEU A CA 1
ATOM 1122 C C . LEU A 1 144 ? -1.487 -50.121 13.246 1.00 55.88 144 LEU A C 1
ATOM 1124 O O . LEU A 1 144 ? -2.008 -49.605 12.258 1.00 55.88 144 LEU A O 1
ATOM 1128 N N . ASP A 1 145 ? -2.024 -50.114 14.464 1.00 55.84 145 ASP A N 1
ATOM 1129 C CA . ASP A 1 145 ? -3.123 -49.264 14.902 1.00 55.84 145 ASP A CA 1
ATOM 1130 C C . ASP A 1 145 ? -2.722 -47.790 14.738 1.00 55.84 145 ASP A C 1
ATOM 1132 O O . ASP A 1 145 ? -1.990 -47.220 15.545 1.00 55.84 145 ASP A O 1
ATOM 1136 N N . MET A 1 146 ? -3.167 -47.183 13.640 1.00 54.22 146 MET A N 1
ATOM 1137 C CA . MET A 1 146 ? -3.045 -45.748 13.379 1.00 54.22 146 MET A CA 1
ATOM 1138 C C . MET A 1 146 ? -4.355 -45.032 13.753 1.00 54.22 146 MET A C 1
ATOM 1140 O O . MET A 1 146 ? -4.824 -44.149 13.036 1.00 54.22 146 MET A O 1
ATOM 1144 N N . SER A 1 147 ? -4.943 -45.443 14.884 1.00 54.53 147 SER A N 1
ATOM 1145 C CA . SER A 1 147 ? -6.077 -44.805 15.565 1.00 54.53 147 SER A CA 1
ATOM 1146 C C . SER A 1 147 ? -5.598 -43.989 16.772 1.00 54.53 147 SER A C 1
ATOM 1148 O O . SER A 1 147 ? -6.151 -44.077 17.860 1.00 54.53 147 SER A O 1
ATOM 1150 N N . ASP A 1 148 ? -4.560 -43.180 16.598 1.00 58.22 148 ASP A N 1
ATOM 1151 C CA . ASP A 1 148 ? -4.184 -42.135 17.547 1.00 58.22 148 ASP A CA 1
ATOM 1152 C C . ASP A 1 148 ? -3.891 -40.907 16.693 1.00 58.22 148 ASP A C 1
ATOM 1154 O O . ASP A 1 148 ? -2.892 -40.874 15.984 1.00 58.22 148 ASP A O 1
ATOM 1158 N N . TRP A 1 149 ? -4.879 -40.015 16.620 1.00 58.91 149 TRP A N 1
ATOM 1159 C CA . TRP A 1 149 ? -4.855 -38.576 16.279 1.00 58.91 149 TRP A CA 1
ATOM 1160 C C . TRP A 1 149 ? -6.284 -38.115 15.938 1.00 58.91 149 TRP A C 1
ATOM 1162 O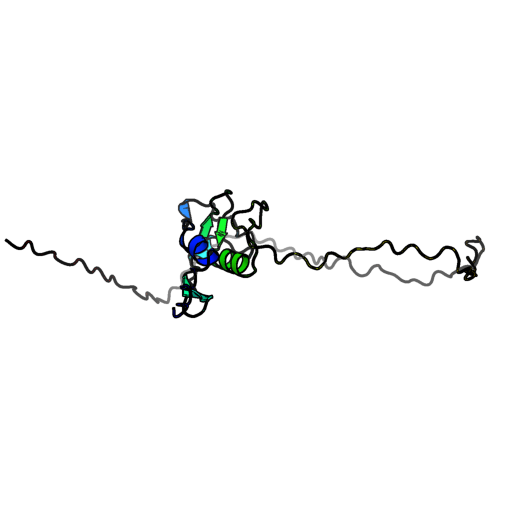 O . TRP A 1 149 ? -6.553 -37.385 14.983 1.00 58.91 149 TRP A O 1
ATOM 1172 N N . GLY A 1 150 ? -7.220 -38.568 16.771 1.00 49.28 150 GLY A N 1
ATOM 1173 C CA . GLY A 1 150 ? -8.564 -38.042 16.892 1.00 49.28 150 GLY A CA 1
ATOM 1174 C C . GLY A 1 150 ? -8.948 -38.035 18.368 1.00 49.28 150 GLY A C 1
ATOM 1175 O O . GLY A 1 150 ? -9.002 -39.091 18.985 1.00 49.28 150 GLY A O 1
ATOM 1176 N N . ASP A 1 151 ? -9.254 -36.837 18.866 1.00 45.91 151 ASP A N 1
ATOM 1177 C CA . ASP A 1 151 ? -10.183 -36.578 19.969 1.00 45.91 151 ASP A CA 1
ATOM 1178 C C . ASP A 1 151 ? -9.680 -36.696 21.426 1.00 45.91 151 ASP A C 1
ATOM 1180 O O . ASP A 1 151 ? -9.727 -37.741 22.067 1.00 45.91 151 ASP A O 1
ATOM 1184 N N . ALA A 1 152 ? -9.300 -35.545 21.991 1.00 47.41 152 ALA A N 1
ATOM 1185 C CA . ALA A 1 152 ? -9.529 -35.248 23.403 1.00 47.41 152 ALA A CA 1
ATOM 1186 C C . ALA A 1 152 ? -10.649 -34.198 23.492 1.00 47.41 152 ALA A C 1
ATOM 1188 O O . ALA A 1 152 ? -10.401 -33.028 23.785 1.00 47.41 152 ALA A O 1
ATOM 1189 N N . ALA A 1 153 ? -11.881 -34.605 23.176 1.00 54.34 153 ALA A N 1
ATOM 1190 C CA . ALA A 1 153 ? -13.056 -33.989 23.769 1.00 54.34 153 ALA A CA 1
ATOM 1191 C C . ALA A 1 153 ? -13.159 -34.481 25.222 1.00 54.34 153 ALA A C 1
ATOM 1193 O O . ALA A 1 153 ? -13.594 -35.603 25.476 1.00 54.34 153 ALA A O 1
ATOM 1194 N N . GLU A 1 154 ? -12.741 -33.653 26.183 1.00 52.84 154 GLU A N 1
ATOM 1195 C CA . GLU A 1 154 ? -13.317 -33.724 27.526 1.00 52.84 154 GLU A CA 1
ATOM 1196 C C . GLU A 1 154 ? -14.476 -32.731 27.609 1.00 52.84 154 GLU A C 1
ATOM 1198 O O . GLU A 1 154 ? -14.355 -31.536 27.333 1.00 52.84 154 GLU A O 1
ATOM 1203 N N . GLU A 1 155 ? -15.633 -33.297 27.926 1.00 56.91 155 GLU A N 1
ATOM 1204 C CA . GLU A 1 155 ? -16.906 -32.636 28.130 1.00 56.91 155 GLU A CA 1
ATOM 1205 C C . GLU A 1 155 ? -16.925 -32.048 29.549 1.00 56.91 155 GLU A C 1
ATOM 1207 O O . GLU A 1 155 ? -17.282 -32.738 30.502 1.00 56.91 155 GLU A O 1
ATOM 1212 N N . ASP A 1 156 ? -16.558 -30.776 29.712 1.00 41.69 156 ASP A N 1
ATOM 1213 C CA . ASP A 1 156 ? -16.863 -30.047 30.947 1.00 41.69 156 ASP A CA 1
ATOM 1214 C C . ASP A 1 156 ? -18.227 -29.351 30.820 1.00 41.69 156 ASP A C 1
ATOM 1216 O O . ASP A 1 156 ? -18.381 -28.253 30.276 1.00 41.69 156 ASP A O 1
ATOM 1220 N N . ASP A 1 157 ? -19.240 -30.041 31.347 1.00 52.41 157 ASP A N 1
ATOM 1221 C CA . ASP A 1 157 ? -20.541 -29.505 31.740 1.00 52.41 157 ASP A CA 1
ATOM 1222 C C . ASP A 1 157 ? -20.351 -28.409 32.803 1.00 52.41 157 ASP A C 1
ATOM 1224 O O . ASP A 1 157 ? -20.201 -28.672 33.996 1.00 52.41 157 ASP A O 1
ATOM 1228 N N . TYR A 1 158 ? -20.375 -27.148 32.376 1.00 48.25 158 TYR A N 1
ATOM 1229 C CA . TYR A 1 158 ? -20.549 -26.006 33.270 1.00 48.25 158 TYR A CA 1
ATOM 1230 C C . TYR A 1 158 ? -21.748 -25.183 32.812 1.00 48.25 158 TYR A C 1
ATOM 1232 O O . TYR A 1 158 ? -21.674 -24.251 32.009 1.00 48.25 158 TYR A O 1
ATOM 1240 N N . SER A 1 159 ? -22.899 -25.552 33.363 1.00 53.91 159 SER A N 1
ATOM 1241 C CA . SER A 1 159 ? -24.078 -24.704 33.394 1.00 53.91 159 SER A CA 1
ATOM 1242 C C . SER A 1 159 ? -23.859 -23.560 34.390 1.00 53.91 159 SER A C 1
ATOM 1244 O O . SER A 1 159 ? -23.870 -23.750 35.604 1.00 53.91 159 SER A O 1
ATOM 1246 N N . PHE A 1 160 ? -23.705 -22.335 33.886 1.00 44.97 160 PHE A N 1
ATOM 1247 C CA . PHE A 1 160 ? -23.757 -21.133 34.720 1.00 44.97 160 PHE A CA 1
ATOM 1248 C C . PHE A 1 160 ? -24.819 -20.181 34.216 1.00 44.97 160 PHE A C 1
ATOM 1250 O O . PHE A 1 160 ? -24.575 -19.198 33.524 1.00 44.97 160 PHE A O 1
ATOM 1257 N N . SER A 1 161 ? -26.046 -20.515 34.594 1.00 59.25 161 SER A N 1
ATOM 1258 C CA . SER A 1 161 ? -27.050 -19.493 34.834 1.00 59.25 161 SER A CA 1
ATOM 1259 C C . SER A 1 161 ? -26.811 -18.945 36.234 1.00 59.25 161 SER A C 1
ATOM 1261 O O . SER A 1 161 ? -27.052 -19.664 37.196 1.00 59.25 161 SER A O 1
ATOM 1263 N N . SER A 1 162 ? -26.343 -17.702 36.326 1.00 53.34 162 SER A N 1
ATOM 1264 C CA . SER A 1 162 ? -26.715 -16.753 37.378 1.00 53.34 162 SER A CA 1
ATOM 1265 C C . SER A 1 162 ? -25.992 -15.423 37.164 1.00 53.34 162 SER A C 1
ATOM 1267 O O . SER A 1 162 ? -24.810 -15.296 37.467 1.00 53.34 162 SER A O 1
ATOM 1269 N N . ASP A 1 163 ? -26.744 -14.404 36.743 1.00 55.88 163 ASP A N 1
ATOM 1270 C CA . ASP A 1 163 ? -26.564 -13.059 37.293 1.00 55.88 163 ASP A CA 1
ATOM 1271 C C . ASP A 1 163 ? -26.522 -13.156 38.829 1.00 55.88 163 ASP A C 1
ATOM 1273 O O . ASP A 1 163 ? -27.416 -13.757 39.442 1.00 55.88 163 ASP A O 1
ATOM 1277 N N . PRO A 1 164 ? -25.504 -12.568 39.469 1.00 52.62 164 PRO A N 1
ATOM 1278 C CA . PRO A 1 164 ? -25.822 -11.513 40.419 1.00 52.62 164 PRO A CA 1
ATOM 1279 C C . PRO A 1 164 ? -24.896 -10.296 40.305 1.00 52.62 164 PRO A C 1
ATOM 1281 O O . PRO A 1 164 ? -23.686 -10.386 40.120 1.00 52.62 164 PRO A O 1
ATOM 1284 N N . ALA A 1 165 ? -25.536 -9.146 40.484 1.00 53.31 165 ALA A N 1
ATOM 1285 C CA . ALA A 1 165 ? -24.962 -7.833 40.713 1.00 53.31 165 ALA A CA 1
ATOM 1286 C C . ALA A 1 165 ? -23.853 -7.792 41.787 1.00 53.31 165 ALA A C 1
ATOM 1288 O O . ALA A 1 165 ? -23.784 -8.667 42.650 1.00 53.31 165 ALA A O 1
ATOM 1289 N N . SER A 1 166 ? -23.166 -6.636 41.833 1.00 47.28 166 SER A N 1
ATOM 1290 C CA . SER A 1 166 ? -22.286 -6.152 42.919 1.00 47.28 166 SER A CA 1
ATOM 1291 C C . SER A 1 166 ? -20.834 -6.647 42.789 1.00 47.28 166 SER A C 1
ATOM 1293 O O . SER A 1 166 ? -20.609 -7.827 42.594 1.00 47.28 166 SER A O 1
ATOM 1295 N N . ALA A 1 167 ? -19.772 -5.855 42.907 1.00 47.88 167 ALA A N 1
ATOM 1296 C CA . ALA A 1 167 ? -19.594 -4.504 43.414 1.00 47.88 167 ALA A CA 1
ATOM 1297 C C . ALA A 1 167 ? -18.306 -3.887 42.838 1.00 47.88 167 ALA A C 1
ATOM 1299 O O . ALA A 1 167 ? -17.330 -4.586 42.582 1.00 47.88 167 ALA A O 1
ATOM 1300 N N . THR A 1 168 ? -18.360 -2.565 42.702 1.00 59.53 168 THR A N 1
ATOM 1301 C CA . THR A 1 168 ? -17.288 -1.563 42.826 1.00 59.53 168 THR A CA 1
ATOM 1302 C C . THR A 1 168 ? -15.954 -2.034 43.428 1.00 59.53 168 THR A C 1
ATOM 1304 O O . THR A 1 168 ? -15.936 -2.492 44.569 1.00 59.53 168 THR A O 1
ATOM 1307 N N . ASN A 1 169 ? -14.870 -1.816 42.682 1.00 54.91 169 ASN A N 1
ATOM 1308 C CA . ASN A 1 169 ? -13.595 -1.210 43.108 1.00 54.91 169 ASN A CA 1
ATOM 1309 C C . ASN A 1 169 ? -13.084 -0.515 41.821 1.00 54.91 169 ASN A C 1
ATOM 1311 O O . ASN A 1 169 ? -12.908 -1.209 40.821 1.00 54.91 169 ASN A O 1
ATOM 1315 N N . ASP A 1 170 ? -13.156 0.805 41.628 1.00 49.50 170 ASP A N 1
ATOM 1316 C CA . ASP A 1 170 ? -12.464 1.902 42.332 1.00 49.50 170 ASP A CA 1
ATOM 1317 C C . ASP A 1 170 ? -10.936 1.706 42.398 1.00 49.50 170 ASP A C 1
ATOM 1319 O O . ASP A 1 170 ? -10.475 0.637 42.798 1.00 49.50 170 ASP A O 1
ATOM 1323 N N . ASP A 1 171 ? -10.226 2.781 42.014 1.00 50.88 171 ASP A N 1
ATOM 1324 C CA . ASP A 1 171 ? -8.772 3.049 42.075 1.00 50.88 171 ASP A CA 1
ATOM 1325 C C . ASP A 1 171 ? -7.936 2.413 40.927 1.00 50.88 171 ASP A C 1
ATOM 1327 O O . ASP A 1 171 ? -7.952 1.201 40.737 1.00 50.88 171 ASP A O 1
ATOM 1331 N N . ASP A 1 172 ? -7.224 3.116 40.032 1.00 55.25 172 ASP A N 1
ATOM 1332 C CA . ASP A 1 172 ? -6.635 4.469 39.976 1.00 55.25 172 ASP A CA 1
ATOM 1333 C C . ASP A 1 172 ? -6.597 4.911 38.484 1.00 55.25 172 ASP A C 1
ATOM 1335 O O . ASP A 1 172 ? -6.307 4.101 37.602 1.00 55.25 172 ASP A O 1
ATOM 1339 N N . ASP A 1 173 ? -7.102 6.079 38.076 1.00 56.94 173 ASP A N 1
ATOM 1340 C CA . ASP A 1 173 ? -6.424 7.392 38.073 1.00 56.94 173 ASP A CA 1
ATOM 1341 C C . ASP A 1 173 ? -5.010 7.372 37.457 1.00 56.94 173 ASP A C 1
ATOM 1343 O O . ASP A 1 173 ? -4.009 7.322 38.161 1.00 56.94 173 ASP A O 1
ATOM 1347 N N . ASP A 1 174 ? -4.933 7.460 36.125 1.00 55.03 174 ASP A N 1
ATOM 1348 C CA . ASP A 1 174 ? -3.824 8.161 35.468 1.00 55.03 174 ASP A CA 1
ATOM 1349 C C . ASP A 1 174 ? -4.369 8.931 34.256 1.00 55.03 174 ASP A C 1
ATOM 1351 O O . ASP A 1 174 ? -4.403 8.484 33.107 1.00 55.03 174 ASP A O 1
ATOM 1355 N N . SER A 1 175 ? -4.952 10.086 34.572 1.00 57.94 175 SER A N 1
ATOM 1356 C CA . SER A 1 175 ? -5.304 11.111 33.604 1.00 57.94 175 SER A CA 1
ATOM 1357 C C . SER A 1 175 ? -4.047 11.898 33.237 1.00 57.94 175 SER A C 1
ATOM 1359 O O . SER A 1 175 ? -3.803 12.971 33.796 1.00 57.94 175 SER A O 1
ATOM 1361 N N . ASP A 1 176 ? -3.266 11.402 32.281 1.00 52.78 176 ASP A N 1
ATOM 1362 C CA . ASP A 1 176 ? -2.245 12.227 31.644 1.00 52.78 176 ASP A CA 1
ATOM 1363 C C . ASP A 1 176 ? -2.929 13.166 30.640 1.00 52.78 176 ASP A C 1
ATOM 1365 O O . ASP A 1 176 ? -3.271 12.837 29.501 1.00 52.78 176 ASP A O 1
ATOM 1369 N N . ALA A 1 177 ? -3.223 14.357 31.152 1.00 55.91 177 ALA A N 1
ATOM 1370 C CA . ALA A 1 177 ? -3.780 15.480 30.435 1.00 55.91 177 ALA A CA 1
ATOM 1371 C C . ALA A 1 177 ? -2.825 15.923 29.315 1.00 55.91 177 ALA A C 1
ATOM 1373 O O . ALA A 1 177 ? -1.854 16.644 29.554 1.00 55.91 177 ALA A O 1
ATOM 1374 N N . CYS A 1 178 ? -3.141 15.584 28.065 1.00 56.03 178 CYS A N 1
ATOM 1375 C CA . CYS A 1 178 ? -2.605 16.288 26.905 1.00 56.03 178 CYS A CA 1
ATOM 1376 C C . CYS A 1 178 ? -3.273 17.668 26.803 1.00 56.03 178 CYS A C 1
ATOM 1378 O O . CYS A 1 178 ? -4.169 17.907 26.002 1.00 56.03 178 CYS A O 1
ATOM 1380 N N . ALA A 1 179 ? -2.838 18.574 27.680 1.00 62.03 179 ALA A N 1
ATOM 1381 C CA . ALA A 1 179 ? -3.249 19.963 27.689 1.00 62.03 179 ALA A CA 1
ATOM 1382 C C . ALA A 1 179 ? -2.944 20.633 26.338 1.00 62.03 179 ALA A C 1
ATOM 1384 O O . ALA A 1 179 ? -1.788 20.818 25.961 1.00 62.03 179 ALA A O 1
ATOM 1385 N N . GLU A 1 180 ? -4.019 20.993 25.640 1.00 61.22 180 GLU A N 1
ATOM 1386 C CA . GLU A 1 180 ? -4.240 22.234 24.898 1.00 61.22 180 GLU A CA 1
ATOM 1387 C C . GLU A 1 180 ? -2.989 23.123 24.702 1.00 61.22 180 GLU A C 1
ATOM 1389 O O . GLU A 1 180 ? -2.625 23.932 25.560 1.00 61.22 180 GLU A O 1
ATOM 1394 N N . ALA A 1 181 ? -2.387 23.069 23.514 1.00 58.66 181 ALA A N 1
ATOM 1395 C CA . ALA A 1 181 ? -1.607 24.184 22.983 1.00 58.66 181 ALA A CA 1
ATOM 1396 C C . ALA A 1 181 ? -2.435 24.896 21.903 1.00 58.66 181 ALA A C 1
ATOM 1398 O O . ALA A 1 181 ? -2.157 24.803 20.709 1.00 58.66 181 ALA A O 1
ATOM 1399 N N . ASP A 1 182 ? -3.475 25.609 22.343 1.00 56.81 182 ASP A N 1
ATOM 1400 C CA . ASP A 1 182 ? -4.149 26.627 21.539 1.00 56.81 182 ASP A CA 1
ATOM 1401 C C . ASP A 1 182 ? -3.199 27.825 21.385 1.00 56.81 182 ASP A C 1
ATOM 1403 O O . ASP A 1 182 ? -3.040 28.654 22.280 1.00 56.81 182 ASP A O 1
ATOM 1407 N N . MET A 1 183 ? -2.504 27.888 20.250 1.00 63.06 183 MET A N 1
ATOM 1408 C CA . MET A 1 183 ? -1.758 29.076 19.839 1.00 63.06 183 MET A CA 1
ATOM 1409 C C . MET A 1 183 ? -2.612 29.885 18.866 1.00 63.06 183 MET A C 1
ATOM 1411 O O . MET A 1 183 ? -2.293 30.012 17.683 1.00 63.06 183 MET A O 1
ATOM 1415 N N . SER A 1 184 ? -3.715 30.446 19.365 1.00 63.69 184 SER A N 1
ATOM 1416 C CA . SER A 1 184 ? -4.446 31.501 18.670 1.00 63.69 184 SER A CA 1
ATOM 1417 C C . SER A 1 184 ? -3.602 32.785 18.668 1.00 63.69 184 SER A C 1
ATOM 1419 O O . SER A 1 184 ? -3.668 33.651 19.539 1.00 63.69 184 SER A O 1
ATOM 1421 N N . GLY A 1 185 ? -2.744 32.883 17.650 1.00 58.50 185 GLY A N 1
ATOM 1422 C CA . GLY A 1 185 ? -2.012 34.091 17.300 1.00 58.50 185 GLY A CA 1
ATOM 1423 C C . GLY A 1 185 ? -2.978 35.229 16.984 1.00 58.50 185 GLY A C 1
ATOM 1424 O O . GLY A 1 185 ? -3.688 35.214 15.980 1.00 58.50 185 GLY A O 1
ATOM 1425 N N . VAL A 1 186 ? -2.973 36.233 17.856 1.00 61.31 186 VAL A N 1
ATOM 1426 C CA . VAL A 1 186 ? -3.585 37.544 17.648 1.00 61.31 186 VAL A CA 1
ATOM 1427 C C . VAL A 1 186 ? -2.911 38.206 16.443 1.00 61.31 186 VAL A C 1
ATOM 1429 O O . VAL A 1 186 ? -1.787 38.691 16.533 1.00 61.31 186 VAL A O 1
ATOM 1432 N N . LEU A 1 187 ? -3.597 38.225 15.300 1.00 66.50 187 LEU A N 1
ATOM 1433 C CA . LEU A 1 187 ? -3.252 39.108 14.188 1.00 66.50 187 LEU A CA 1
ATOM 1434 C C . LEU A 1 187 ? -3.719 40.524 14.538 1.00 66.50 187 LEU A C 1
ATOM 1436 O O . LEU A 1 187 ? -4.902 40.852 14.451 1.00 66.50 187 LEU A O 1
ATOM 1440 N N . GLU A 1 188 ? -2.767 41.356 14.957 1.00 72.00 188 GLU A N 1
ATOM 1441 C CA . GLU A 1 188 ? -2.914 42.810 15.001 1.00 72.00 188 GLU A CA 1
ATOM 1442 C C . GLU A 1 188 ? -3.279 43.355 13.606 1.00 72.00 188 GLU A C 1
ATOM 1444 O O . GLU A 1 188 ? -2.575 43.069 12.632 1.00 72.00 188 GLU A O 1
ATOM 1449 N N . PRO A 1 189 ? -4.323 44.190 13.474 1.00 73.44 189 PRO A N 1
ATOM 1450 C CA . PRO A 1 189 ? -4.506 45.004 12.284 1.00 73.44 189 PRO A CA 1
ATOM 1451 C C . PRO A 1 189 ? -3.566 46.216 12.350 1.00 73.44 189 PRO A C 1
ATOM 1453 O O . PRO A 1 189 ? -3.744 47.113 13.175 1.00 73.44 189 PRO A O 1
ATOM 1456 N N . GLN A 1 190 ? -2.557 46.240 11.478 1.00 63.91 190 GLN A N 1
ATOM 1457 C CA . GLN A 1 190 ? -1.740 47.433 11.244 1.00 63.91 190 GLN A CA 1
ATOM 1458 C C . GLN A 1 190 ? -2.525 48.468 10.401 1.00 63.91 190 GLN A C 1
ATOM 1460 O O . GLN A 1 190 ? -3.320 48.065 9.546 1.00 63.91 190 GLN A O 1
ATOM 1465 N N . PRO A 1 191 ? -2.327 49.774 10.672 1.00 71.75 191 PRO A N 1
ATOM 1466 C CA . PRO A 1 191 ? -3.087 50.893 10.101 1.00 71.75 191 PRO A CA 1
ATOM 1467 C C . PRO A 1 191 ? -2.751 51.239 8.644 1.00 71.75 191 PRO A C 1
ATOM 1469 O O . PRO A 1 191 ? -1.599 51.009 8.211 1.00 71.75 191 PRO A O 1
#

Foldseek 3Di:
DPPDPDPPDPDVLLVQLVPWDFDDPVVDPQPDAAPQPRHGQVVQQPDDFDWDDLDDVDTDGQGHKTAAPVDGHIHRSVVVSVCVSVVNQADPPPRHGRDDDPPPPCPPPPPCPPPPPPPPPPPDPPPPPPDPDDDDDDDDPDDPPPPPDDDPPDDDDDDDPDDDDDDDDDDDDDPPDPDDPPPPDDDDDDD

Organism: NCBI:txid1314781

Sequence (191 aa):
MEDLPFPPQPDPRLAFLKSLPVVDLSDVKPDDNCPICLVPFDAICCEPGEQVEIAEDEYIQCAGLTKLPNCTHIFCKKDLVEWINTSHGSCPSCRDVFLEFPREEDIESSDGGEYIPDDDEEMGTDYDYDGFGTDGDVYTEDDLDMSDWGDAAEEDDYSFSSDPASATNDDDDDSDACAEADMSGVLEPQP

Secondary structure (DSSP, 8-state):
---PPPPPPPPHHHHHHHHSPEE-GGGS-TT-B-TTT--BHHHHHHS---EEEEETTEEEE--SEEE-SSS--EEEHHHHHHHHHTT--B-TTT--B-S-------------------TT----------------------------SS-----------------------------------------

Radius of gyration: 33.27 Å; chains: 1; bounding box: 59×115×74 Å

InterPro domains:
  IPR013083 Zinc finger, RING/FYVE/PHD-type [G3DSA:3.30.40.10] (23-109)